Protein AF-A0A4Y2VU12-F1 (afdb_monomer)

Foldseek 3Di:
DPPPADDDDDLDDDDQDDDDDPVSVVVRVVVSCVVVVHDPVPDPDDDDDDDPVVVVPQQFDPLLVVLLVVLLVLLCVQVVDPVSQVVLLVLCVVVVAPDSGADDDDPDDVLVSLVNLVSCLSCVVSSVVSCVVVVNDDVLSVDPVSQLSSLLSSLVSVLVSVLVVLLPDPRQPPVNNVVSLVVVLVVLVVVLVCLVVVHCPSRVSNVVVCVVPVDDHPSVVSSVSSVSNSVSSVVVVVVVVVVVVVVVVVVVVVVPD

InterPro domains:
  IPR012337 Ribonuclease H-like superfamily [SSF53098] (10-214)

Organism: Araneus ventricosus (NCBI:txid182803)

Structure (mmCIF, N/CA/C/O backbone):
data_AF-A0A4Y2VU12-F1
#
_entry.id   AF-A0A4Y2VU12-F1
#
loop_
_atom_site.group_PDB
_atom_site.id
_atom_site.type_symbol
_atom_site.label_atom_id
_atom_site.label_alt_id
_atom_site.label_comp_id
_atom_site.label_asym_id
_atom_site.label_entity_id
_atom_site.label_seq_id
_atom_site.pdbx_PDB_ins_code
_atom_site.Cartn_x
_atom_site.Cartn_y
_atom_site.Cartn_z
_atom_site.occupancy
_atom_site.B_iso_or_equiv
_atom_site.auth_seq_id
_atom_site.auth_comp_id
_atom_site.auth_asym_id
_atom_site.auth_atom_id
_atom_site.pdbx_PDB_model_num
ATOM 1 N N . MET A 1 1 ? 4.843 -8.967 -42.845 1.00 37.88 1 MET A N 1
ATOM 2 C CA . MET A 1 1 ? 6.025 -9.261 -42.004 1.00 37.88 1 MET A CA 1
ATOM 3 C C . MET A 1 1 ? 5.539 -9.366 -40.569 1.00 37.88 1 MET A C 1
ATOM 5 O O . MET A 1 1 ? 5.022 -8.379 -40.064 1.00 37.88 1 MET A O 1
ATOM 9 N N . SER A 1 2 ? 5.584 -10.545 -39.940 1.00 45.78 2 SER A N 1
ATOM 10 C CA . SER A 1 2 ? 5.211 -10.652 -38.524 1.00 45.78 2 SER A CA 1
ATOM 11 C C . SER A 1 2 ? 6.261 -9.906 -37.706 1.00 45.78 2 SER A C 1
ATOM 13 O O . SER A 1 2 ? 7.408 -10.352 -37.654 1.00 45.78 2 SER A O 1
ATOM 15 N N . SER A 1 3 ? 5.917 -8.772 -37.093 1.00 50.88 3 SER A N 1
ATOM 16 C CA . SER A 1 3 ? 6.797 -8.175 -36.092 1.00 50.88 3 SER A CA 1
ATOM 17 C C . SER A 1 3 ? 6.798 -9.112 -34.886 1.00 50.88 3 SER A C 1
ATOM 19 O O . SER A 1 3 ? 5.909 -9.045 -34.035 1.00 50.88 3 SER A O 1
ATOM 21 N N . GLN A 1 4 ? 7.740 -10.055 -34.842 1.00 65.88 4 GLN A N 1
ATOM 22 C CA . GLN A 1 4 ? 7.998 -10.787 -33.610 1.00 65.88 4 GLN A CA 1
ATOM 23 C C . GLN A 1 4 ? 8.473 -9.745 -32.602 1.00 65.88 4 GLN A C 1
ATOM 25 O O . GLN A 1 4 ? 9.548 -9.168 -32.750 1.00 65.88 4 GLN A O 1
ATOM 30 N N . GLY A 1 5 ? 7.601 -9.433 -31.644 1.00 68.56 5 GLY A N 1
ATOM 31 C CA . GLY A 1 5 ? 7.925 -8.562 -30.528 1.00 68.56 5 GLY A CA 1
ATOM 32 C C . GLY A 1 5 ? 9.055 -9.145 -29.670 1.00 68.56 5 GLY A C 1
ATOM 33 O O . GLY A 1 5 ? 9.594 -10.213 -29.975 1.00 68.56 5 GLY A O 1
ATOM 34 N N . PRO A 1 6 ? 9.426 -8.457 -28.582 1.00 73.31 6 PRO A N 1
ATOM 35 C CA . PRO A 1 6 ? 10.455 -8.947 -27.670 1.00 73.31 6 PRO A CA 1
ATOM 36 C C . PRO A 1 6 ? 10.139 -10.369 -27.180 1.00 73.31 6 PRO A C 1
ATOM 38 O O . PRO A 1 6 ? 9.021 -10.649 -26.743 1.00 73.31 6 PRO A O 1
ATOM 41 N N . LYS A 1 7 ? 11.136 -11.258 -27.243 1.00 78.56 7 LYS A N 1
ATOM 42 C CA . LYS A 1 7 ? 11.089 -12.611 -26.674 1.00 78.56 7 LYS A CA 1
ATOM 43 C C . LYS A 1 7 ? 11.761 -12.613 -25.307 1.00 78.56 7 LYS A C 1
ATOM 45 O O . LYS A 1 7 ? 12.774 -11.947 -25.111 1.00 78.56 7 LYS A O 1
ATOM 50 N N . GLU A 1 8 ? 11.178 -13.353 -24.376 1.00 80.62 8 GLU A N 1
ATOM 51 C CA . GLU A 1 8 ? 11.719 -13.558 -23.037 1.00 80.62 8 GLU A CA 1
ATOM 52 C C . GLU A 1 8 ? 12.007 -15.047 -22.858 1.00 80.62 8 GLU A C 1
ATOM 54 O O . GLU A 1 8 ? 11.101 -15.872 -22.983 1.00 80.62 8 GLU A O 1
ATOM 59 N N . GLU A 1 9 ? 13.268 -15.382 -22.589 1.00 83.38 9 GLU A N 1
ATOM 60 C CA . GLU A 1 9 ? 13.754 -16.757 -22.486 1.00 83.38 9 GLU A CA 1
ATOM 61 C C . GLU A 1 9 ? 14.554 -16.921 -21.190 1.00 83.38 9 GLU A C 1
ATOM 63 O O . GLU A 1 9 ? 15.341 -16.052 -20.803 1.00 83.38 9 GLU A O 1
ATOM 68 N N . LEU A 1 10 ? 14.321 -18.029 -20.485 1.00 87.75 10 LEU A N 1
ATOM 69 C CA . LEU A 1 10 ? 15.083 -18.371 -19.291 1.00 87.75 10 LEU A CA 1
ATOM 70 C C . LEU A 1 10 ? 16.412 -18.992 -19.719 1.00 87.75 10 LEU A C 1
ATOM 72 O O . LEU A 1 10 ? 16.424 -20.101 -20.242 1.00 87.75 10 LEU A O 1
ATOM 76 N N . LEU A 1 11 ? 17.513 -18.294 -19.448 1.00 88.06 11 LEU A N 1
ATOM 77 C CA . LEU A 1 11 ? 18.852 -18.765 -19.805 1.00 88.06 11 LEU A CA 1
ATOM 78 C C . LEU A 1 11 ? 19.376 -19.871 -18.872 1.00 88.06 11 LEU A C 1
ATOM 80 O O . LEU A 1 11 ? 20.097 -20.765 -19.298 1.00 88.06 11 LEU A O 1
ATOM 84 N N . GLY A 1 12 ? 19.021 -19.819 -17.586 1.00 86.00 12 GLY A N 1
ATOM 85 C CA . GLY A 1 12 ? 19.461 -20.814 -16.614 1.00 86.00 12 GLY A CA 1
ATOM 86 C C . GLY A 1 12 ? 19.013 -20.516 -15.186 1.00 86.00 12 GLY A C 1
ATOM 87 O O . GLY A 1 12 ? 18.695 -19.380 -14.832 1.00 86.00 12 GLY A O 1
ATOM 88 N N . LEU A 1 13 ? 19.004 -21.561 -14.357 1.00 89.12 13 LEU A N 1
ATOM 89 C CA . LEU A 1 13 ? 18.824 -21.482 -12.908 1.00 89.12 13 LEU A CA 1
ATOM 90 C C . LEU A 1 13 ? 20.097 -22.003 -12.249 1.00 89.12 13 LEU A C 1
ATOM 92 O O . LEU A 1 13 ? 20.349 -23.205 -12.227 1.00 89.12 13 LEU A O 1
ATOM 96 N N . LEU A 1 14 ? 20.916 -21.080 -11.750 1.00 85.12 14 LEU A N 1
ATOM 97 C CA . LEU A 1 14 ? 22.245 -21.394 -11.239 1.00 85.12 14 LEU A CA 1
ATOM 98 C C . LEU A 1 14 ? 22.211 -21.479 -9.710 1.00 85.12 14 LEU A C 1
ATOM 100 O O . LEU A 1 14 ? 21.904 -20.474 -9.059 1.00 85.12 14 LEU A O 1
ATOM 104 N N . PRO A 1 15 ? 22.536 -22.634 -9.108 1.00 83.25 15 PRO A N 1
ATOM 105 C CA . PRO A 1 15 ? 22.788 -22.687 -7.679 1.00 83.25 15 PRO A CA 1
ATOM 106 C C . PRO A 1 15 ? 24.091 -21.937 -7.375 1.00 83.25 15 PRO A C 1
ATOM 108 O O . PRO A 1 15 ? 25.136 -22.223 -7.953 1.00 83.25 15 PRO A O 1
ATOM 111 N N . LEU A 1 16 ? 24.038 -20.982 -6.448 1.00 85.06 16 LEU A N 1
ATOM 112 C CA . LEU A 1 16 ? 25.235 -20.334 -5.917 1.00 85.06 16 LEU A CA 1
ATOM 113 C C . LEU A 1 16 ? 25.673 -21.093 -4.662 1.00 85.06 16 LEU A C 1
ATOM 115 O O . LEU A 1 16 ? 25.040 -20.989 -3.613 1.00 85.06 16 LEU A O 1
ATOM 119 N N . SER A 1 17 ? 26.734 -21.889 -4.773 1.00 68.31 17 SER A N 1
ATOM 120 C CA . SER A 1 17 ? 27.346 -22.583 -3.638 1.00 68.31 17 SER A CA 1
ATOM 121 C C . SER A 1 17 ? 28.432 -21.700 -3.016 1.00 68.31 17 SER A C 1
ATOM 123 O O . SER A 1 17 ? 29.480 -21.508 -3.628 1.00 68.31 17 SER A O 1
ATOM 125 N N . GLY A 1 18 ? 28.199 -21.155 -1.816 1.00 69.69 18 GLY A N 1
ATOM 126 C CA . GLY A 1 18 ? 29.183 -20.335 -1.093 1.00 69.69 18 GLY A CA 1
ATOM 127 C C . GLY A 1 18 ? 28.630 -19.003 -0.572 1.00 69.69 18 GLY A C 1
ATOM 128 O O . GLY A 1 18 ? 27.492 -18.934 -0.111 1.00 69.69 18 GLY A O 1
ATOM 129 N N . GLN A 1 19 ? 29.455 -17.948 -0.601 1.00 68.56 19 GLN A N 1
ATOM 130 C CA . GLN A 1 19 ? 29.040 -16.579 -0.261 1.00 68.56 19 GLN A CA 1
ATOM 131 C C . GLN A 1 19 ? 28.275 -15.936 -1.438 1.00 68.56 19 GLN A C 1
ATOM 133 O O . GLN A 1 19 ? 28.382 -16.374 -2.577 1.00 68.56 19 GLN A O 1
ATOM 138 N N . THR A 1 20 ? 27.468 -14.905 -1.165 1.00 77.62 20 THR A N 1
ATOM 139 C CA . THR A 1 20 ? 26.685 -14.175 -2.183 1.00 77.62 20 THR A CA 1
ATOM 140 C C . THR A 1 20 ? 27.241 -12.766 -2.396 1.00 77.62 20 THR A C 1
ATOM 142 O O . THR A 1 20 ? 26.514 -11.773 -2.262 1.00 77.62 20 THR A O 1
ATOM 145 N N . ARG A 1 21 ? 28.554 -12.641 -2.633 1.00 78.19 21 ARG A N 1
ATOM 146 C CA . ARG A 1 21 ? 29.167 -11.343 -2.948 1.00 78.19 21 ARG A CA 1
ATOM 147 C C . ARG A 1 21 ? 28.888 -10.977 -4.405 1.00 78.19 21 ARG A C 1
ATOM 149 O O . ARG A 1 21 ? 28.494 -11.807 -5.218 1.00 78.19 21 ARG A O 1
ATOM 156 N N . GLY A 1 22 ? 29.093 -9.702 -4.743 1.00 76.62 22 GLY A N 1
ATOM 157 C CA . GLY A 1 22 ? 28.874 -9.217 -6.111 1.00 76.62 22 GLY A CA 1
ATOM 158 C C . GLY A 1 22 ? 29.739 -9.932 -7.155 1.00 76.62 22 GLY A C 1
ATOM 159 O O . GLY A 1 22 ? 29.277 -10.142 -8.270 1.00 76.62 22 GLY A O 1
ATOM 160 N N . GLU A 1 23 ? 30.953 -10.333 -6.778 1.00 79.94 23 GLU A N 1
ATOM 161 C CA . GLU A 1 23 ? 31.877 -11.092 -7.628 1.00 79.94 23 GLU A CA 1
ATOM 162 C C . GLU A 1 23 ? 31.388 -12.524 -7.887 1.00 79.94 23 GLU A C 1
ATOM 164 O O . GLU A 1 23 ? 31.343 -12.944 -9.039 1.00 79.94 23 GLU A O 1
ATOM 169 N N . ASP A 1 24 ? 30.919 -13.228 -6.849 1.00 80.75 24 ASP A N 1
ATOM 170 C CA . ASP A 1 24 ? 30.368 -14.587 -6.973 1.00 80.75 24 ASP A CA 1
ATOM 171 C C . ASP A 1 24 ? 29.189 -14.617 -7.963 1.00 80.75 24 ASP A C 1
ATOM 173 O O . ASP A 1 24 ? 29.096 -15.490 -8.828 1.00 80.75 24 ASP A O 1
ATOM 177 N N . ILE A 1 25 ? 28.310 -13.611 -7.877 1.00 86.06 25 ILE A N 1
ATOM 178 C CA . ILE A 1 25 ? 27.163 -13.452 -8.781 1.00 86.06 25 ILE A CA 1
ATOM 179 C C . ILE A 1 25 ? 27.630 -13.124 -10.205 1.00 86.06 25 ILE A C 1
ATOM 181 O O . ILE A 1 25 ? 27.110 -13.698 -11.160 1.00 86.06 25 ILE A O 1
ATOM 185 N N . ALA A 1 26 ? 28.597 -12.214 -10.365 1.00 84.62 26 ALA A N 1
ATOM 186 C CA . ALA A 1 26 ? 29.105 -11.826 -11.680 1.00 84.62 26 ALA A CA 1
ATOM 187 C C . ALA A 1 26 ? 29.753 -13.010 -12.412 1.00 84.62 26 ALA A C 1
ATOM 189 O O . ALA A 1 26 ? 29.437 -13.242 -13.577 1.00 84.62 26 ALA A O 1
ATOM 190 N N . ASN A 1 27 ? 30.575 -13.795 -11.710 1.00 85.81 27 ASN A N 1
ATOM 191 C CA . ASN A 1 27 ? 31.233 -14.977 -12.265 1.00 85.81 27 ASN A CA 1
ATOM 192 C C . ASN A 1 27 ? 30.215 -16.044 -12.688 1.00 85.81 27 ASN A C 1
ATOM 194 O O . ASN A 1 27 ? 30.328 -16.608 -13.775 1.00 85.81 27 ASN A O 1
ATOM 198 N N . ALA A 1 28 ? 29.184 -16.290 -11.872 1.00 88.06 28 ALA A N 1
ATOM 199 C CA . ALA A 1 28 ? 28.119 -17.227 -12.222 1.00 88.06 28 ALA A CA 1
ATOM 200 C C . ALA A 1 28 ? 27.335 -16.781 -13.469 1.00 88.06 28 ALA A C 1
ATOM 202 O O . ALA A 1 28 ? 27.067 -17.594 -14.353 1.00 88.06 28 ALA A O 1
ATOM 203 N N . VAL A 1 29 ? 26.999 -15.488 -13.567 1.00 88.88 29 VAL A N 1
ATOM 204 C CA . VAL A 1 29 ? 26.308 -14.929 -14.741 1.00 88.88 29 VAL A CA 1
ATOM 205 C C . VAL A 1 29 ? 27.184 -15.020 -15.988 1.00 88.88 29 VAL A C 1
ATOM 207 O O . VAL A 1 29 ? 26.697 -15.462 -17.024 1.00 88.88 29 VAL A O 1
ATOM 210 N N . GLN A 1 30 ? 28.464 -14.647 -15.896 1.00 88.69 30 GLN A N 1
ATOM 211 C CA . GLN A 1 30 ? 29.390 -14.716 -17.025 1.00 88.69 30 GLN A CA 1
ATOM 212 C C . GLN A 1 30 ? 29.534 -16.150 -17.540 1.00 88.69 30 GLN A C 1
ATOM 214 O O . GLN A 1 30 ? 29.347 -16.385 -18.731 1.00 88.69 30 GLN A O 1
ATOM 219 N N . LYS A 1 31 ? 29.764 -17.113 -16.641 1.00 88.94 31 LYS A N 1
ATOM 220 C CA . LYS A 1 31 ? 29.851 -18.528 -17.005 1.00 88.94 31 LYS A CA 1
ATOM 221 C C . LYS A 1 31 ? 28.577 -19.021 -17.698 1.00 88.94 31 LYS A C 1
ATOM 223 O O . LYS A 1 31 ? 28.651 -19.689 -18.716 1.00 88.94 31 LYS A O 1
ATOM 228 N N . CYS A 1 32 ? 27.401 -18.650 -17.192 1.00 91.19 32 CYS A N 1
ATOM 229 C CA . CYS A 1 32 ? 26.131 -19.044 -17.805 1.00 91.19 32 CYS A CA 1
ATOM 230 C C . CYS A 1 32 ? 25.923 -18.444 -19.202 1.00 91.19 32 CYS A C 1
ATOM 232 O O . CYS A 1 32 ? 25.343 -19.103 -20.063 1.00 91.19 32 CYS A O 1
ATOM 234 N N . LEU A 1 33 ? 26.401 -17.223 -19.451 1.00 91.62 33 LEU A N 1
ATOM 235 C CA . LEU A 1 33 ? 26.385 -16.630 -20.789 1.00 91.62 33 LEU A CA 1
ATOM 236 C C . LEU A 1 33 ? 27.320 -17.387 -21.739 1.00 91.62 33 LEU A C 1
ATOM 238 O O . LEU A 1 33 ? 26.901 -17.732 -22.841 1.00 91.62 33 LEU A O 1
ATOM 242 N N . GLU A 1 34 ? 28.539 -17.692 -21.291 1.00 90.06 34 GLU A N 1
ATOM 243 C CA . GLU A 1 34 ? 29.527 -18.469 -22.050 1.00 90.06 34 GLU A CA 1
ATOM 244 C C . GLU A 1 34 ? 29.007 -19.879 -22.382 1.00 90.06 34 GLU A C 1
ATOM 246 O O . GLU A 1 34 ? 29.020 -20.267 -23.550 1.00 90.06 34 GLU A O 1
ATOM 251 N N . ASP A 1 35 ? 28.454 -20.596 -21.396 1.00 92.12 35 ASP A N 1
ATOM 252 C CA . ASP A 1 35 ? 27.879 -21.943 -21.547 1.00 92.12 35 ASP A CA 1
ATOM 253 C C . ASP A 1 35 ? 26.718 -21.978 -22.565 1.00 92.12 35 ASP A C 1
ATOM 255 O O . ASP A 1 35 ? 26.472 -23.001 -23.202 1.00 92.12 35 ASP A O 1
ATOM 259 N N . ASN A 1 36 ? 26.015 -20.855 -22.752 1.00 90.94 36 ASN A N 1
ATOM 260 C CA . ASN A 1 36 ? 24.933 -20.706 -23.731 1.00 90.94 36 ASN A CA 1
ATOM 261 C C . ASN A 1 36 ? 25.377 -20.014 -25.037 1.00 90.94 36 ASN A C 1
ATOM 263 O O . ASN A 1 36 ? 24.537 -19.677 -25.874 1.00 90.94 36 ASN A O 1
ATOM 267 N N . GLY A 1 37 ? 26.678 -19.772 -25.228 1.00 91.31 37 GLY A N 1
ATOM 268 C CA . GLY A 1 37 ? 27.219 -19.141 -26.436 1.00 91.31 37 GLY A CA 1
ATOM 269 C C . GLY A 1 37 ? 26.819 -17.671 -26.622 1.00 91.31 37 GLY A C 1
ATOM 270 O O . GLY A 1 37 ? 26.817 -17.165 -27.748 1.00 91.31 37 GLY A O 1
ATOM 271 N N . ILE A 1 38 ? 26.461 -16.971 -25.542 1.00 89.62 38 ILE A N 1
ATOM 272 C CA . ILE A 1 38 ? 26.088 -15.554 -25.565 1.00 89.62 38 ILE A CA 1
ATOM 273 C C . ILE A 1 38 ? 27.327 -14.696 -25.311 1.00 89.62 38 ILE A C 1
ATOM 275 O O . ILE A 1 38 ? 27.864 -14.645 -24.208 1.00 89.62 38 ILE A O 1
ATOM 279 N N . ASP A 1 39 ? 27.746 -13.957 -26.336 1.00 88.12 39 ASP A N 1
ATOM 280 C CA . ASP A 1 39 ? 28.814 -12.963 -26.218 1.00 88.12 39 ASP A CA 1
ATOM 281 C C . ASP A 1 39 ? 28.372 -11.798 -25.318 1.00 88.12 39 ASP A C 1
ATOM 283 O O . ASP A 1 39 ? 27.411 -11.083 -25.622 1.00 88.12 39 ASP A O 1
ATOM 287 N N . ILE A 1 40 ? 29.109 -11.579 -24.227 1.00 84.56 40 ILE A N 1
ATOM 288 C CA . ILE A 1 40 ? 28.851 -10.515 -23.252 1.00 84.56 40 ILE A CA 1
ATOM 289 C C . ILE A 1 40 ? 28.830 -9.120 -23.894 1.00 84.56 40 ILE A C 1
ATOM 291 O O . ILE A 1 40 ? 28.091 -8.247 -23.441 1.00 84.56 40 ILE A O 1
ATOM 295 N N . ASN A 1 41 ? 29.570 -8.912 -24.989 1.00 85.12 41 ASN A N 1
ATOM 296 C CA . ASN A 1 41 ? 29.606 -7.634 -25.705 1.00 85.12 41 ASN A CA 1
ATOM 297 C C . ASN A 1 41 ? 28.295 -7.329 -26.445 1.00 85.12 41 ASN A C 1
ATOM 299 O O . ASN A 1 41 ? 28.043 -6.181 -26.807 1.00 85.12 41 ASN A O 1
ATOM 303 N N . LYS A 1 42 ? 27.441 -8.339 -26.657 1.00 85.44 42 LYS A N 1
ATOM 304 C CA . LYS A 1 42 ? 26.106 -8.176 -27.251 1.00 85.44 42 LYS A CA 1
ATOM 305 C C . LYS A 1 42 ? 25.037 -7.821 -26.215 1.00 85.44 42 LYS A C 1
ATOM 307 O O . LYS A 1 42 ? 23.899 -7.532 -26.588 1.00 85.44 42 LYS A O 1
ATOM 312 N N . ILE A 1 43 ? 25.369 -7.824 -24.922 1.00 82.31 43 ILE A N 1
ATOM 313 C CA . ILE A 1 43 ? 24.430 -7.475 -23.854 1.00 82.31 43 ILE A CA 1
ATOM 314 C C . ILE A 1 43 ? 24.271 -5.959 -23.788 1.00 82.31 43 ILE A C 1
ATOM 316 O O . ILE A 1 43 ? 25.180 -5.226 -23.413 1.00 82.31 43 ILE A O 1
ATOM 320 N N . VAL A 1 44 ? 23.065 -5.487 -24.103 1.00 80.81 44 VAL A N 1
ATOM 321 C CA . VAL A 1 44 ? 22.737 -4.053 -24.095 1.00 80.81 44 VAL A CA 1
ATOM 322 C C . VAL A 1 44 ? 22.517 -3.523 -22.676 1.00 80.81 44 VAL A C 1
ATOM 324 O O . VAL A 1 44 ? 22.826 -2.370 -22.380 1.00 80.81 44 VAL A O 1
ATOM 327 N N . SER A 1 45 ? 21.950 -4.337 -21.782 1.00 78.12 45 SER A N 1
ATOM 328 C CA . SER A 1 45 ? 21.668 -3.920 -20.406 1.00 78.12 45 SER A CA 1
ATOM 329 C C . SER A 1 45 ? 21.483 -5.110 -19.469 1.00 78.12 45 SER A C 1
ATOM 331 O O . SER A 1 45 ? 21.060 -6.181 -19.898 1.00 78.12 45 SER A O 1
ATOM 333 N N . VAL A 1 46 ? 21.750 -4.896 -18.180 1.00 77.38 46 VAL A N 1
ATOM 334 C CA . VAL A 1 46 ? 21.478 -5.858 -17.104 1.00 77.38 46 VAL A CA 1
ATOM 335 C C . VAL A 1 46 ? 20.563 -5.194 -16.082 1.00 77.38 46 VAL A C 1
ATOM 337 O O . VAL A 1 46 ? 20.829 -4.077 -15.631 1.00 77.38 46 VAL A O 1
ATOM 340 N N . ALA A 1 47 ? 19.495 -5.888 -15.694 1.00 72.94 47 ALA A N 1
ATOM 341 C CA . ALA A 1 47 ? 18.593 -5.462 -14.634 1.00 72.94 47 ALA A CA 1
ATOM 342 C C . ALA A 1 47 ? 18.662 -6.450 -13.464 1.00 72.94 47 ALA A C 1
ATOM 344 O O . ALA A 1 47 ? 18.508 -7.652 -13.649 1.00 72.94 47 ALA A O 1
ATOM 345 N N . THR A 1 48 ? 18.875 -5.935 -12.254 1.00 71.88 48 THR A N 1
ATOM 346 C CA . THR A 1 48 ? 18.851 -6.709 -11.005 1.00 71.88 48 THR A CA 1
ATOM 347 C C . THR A 1 48 ? 17.803 -6.134 -10.057 1.00 71.88 48 THR A C 1
ATOM 349 O O . THR A 1 48 ? 17.475 -4.938 -10.121 1.00 71.88 48 THR A O 1
ATOM 352 N N . ASP A 1 49 ? 17.262 -6.957 -9.157 1.00 60.75 49 ASP A N 1
ATOM 353 C CA . ASP A 1 49 ? 16.418 -6.466 -8.074 1.00 60.75 49 ASP A CA 1
ATOM 354 C C . ASP A 1 49 ? 17.307 -5.744 -7.050 1.00 60.75 49 ASP A C 1
ATOM 356 O O . ASP A 1 49 ? 17.868 -6.328 -6.130 1.00 60.75 49 ASP A O 1
ATOM 360 N N . ALA A 1 50 ? 17.494 -4.433 -7.223 1.00 55.47 50 ALA A N 1
ATOM 361 C CA . ALA A 1 50 ? 18.216 -3.624 -6.242 1.00 55.47 50 ALA A CA 1
ATOM 362 C C . ALA A 1 50 ? 17.690 -3.921 -4.820 1.00 55.47 50 ALA A C 1
ATOM 364 O O . ALA A 1 50 ? 16.475 -3.980 -4.610 1.00 55.47 50 ALA A O 1
ATOM 365 N N . ALA A 1 51 ? 18.600 -4.130 -3.858 1.00 46.97 51 ALA A N 1
ATOM 366 C CA . ALA A 1 51 ? 18.288 -4.614 -2.512 1.00 46.97 51 ALA A CA 1
ATOM 367 C C . ALA A 1 51 ? 17.059 -3.909 -1.897 1.00 46.97 51 ALA A C 1
ATOM 369 O O . ALA A 1 51 ? 17.096 -2.729 -1.543 1.00 46.97 51 ALA A O 1
ATOM 370 N N . ARG A 1 52 ? 15.967 -4.674 -1.748 1.00 46.09 52 ARG A N 1
ATOM 371 C CA . ARG A 1 52 ? 14.611 -4.232 -1.355 1.00 46.09 52 ARG A CA 1
ATOM 372 C C . ARG A 1 52 ? 14.542 -3.329 -0.115 1.00 46.09 52 ARG A C 1
ATOM 374 O O . ARG A 1 52 ? 13.642 -2.497 -0.032 1.00 46.09 52 ARG A O 1
ATOM 381 N N . LYS A 1 53 ? 15.480 -3.464 0.834 1.00 42.94 53 LYS A N 1
ATOM 382 C CA . LYS A 1 53 ? 15.525 -2.653 2.068 1.00 42.94 53 LYS A CA 1
ATOM 383 C C . LYS A 1 53 ? 15.787 -1.166 1.800 1.00 42.94 53 LYS A C 1
ATOM 385 O O . LYS A 1 53 ? 15.172 -0.332 2.454 1.00 42.94 53 LYS A O 1
ATOM 390 N N . ALA A 1 54 ? 16.625 -0.833 0.815 1.00 45.84 54 ALA A N 1
ATOM 391 C CA . ALA A 1 54 ? 16.924 0.560 0.471 1.00 45.84 54 ALA A CA 1
ATOM 392 C C . ALA A 1 54 ? 15.724 1.271 -0.179 1.00 45.84 54 ALA A C 1
ATOM 394 O O . ALA A 1 54 ? 15.553 2.472 -0.012 1.00 45.84 54 ALA A O 1
ATOM 395 N N . LEU A 1 55 ? 14.861 0.517 -0.874 1.00 48.88 55 LEU A N 1
ATOM 396 C CA . LEU A 1 55 ? 13.665 1.061 -1.517 1.00 48.88 55 LEU A CA 1
ATOM 397 C C . LEU A 1 55 ? 12.622 1.527 -0.487 1.00 48.88 55 LEU A C 1
ATOM 399 O O . LEU A 1 55 ? 11.957 2.529 -0.704 1.00 48.88 55 LEU A O 1
ATOM 403 N N . CYS A 1 56 ? 12.482 0.802 0.627 1.00 51.50 56 CYS A N 1
ATOM 404 C CA . CYS A 1 56 ? 11.421 1.027 1.613 1.00 51.50 56 CYS A CA 1
ATOM 405 C C . CYS A 1 56 ? 11.699 2.236 2.516 1.00 51.50 56 CYS A C 1
ATOM 407 O O . CYS A 1 56 ? 10.797 3.028 2.763 1.00 51.50 56 CYS A O 1
ATOM 409 N N . ALA A 1 57 ? 12.944 2.395 2.973 1.00 49.47 57 ALA A N 1
ATOM 410 C CA . ALA A 1 57 ? 13.331 3.476 3.883 1.00 49.47 57 ALA A CA 1
ATOM 411 C C . ALA A 1 57 ? 13.280 4.875 3.237 1.00 49.47 57 ALA A C 1
ATOM 413 O O . ALA A 1 57 ? 13.308 5.869 3.948 1.00 49.47 57 ALA A O 1
ATOM 414 N N . GLN A 1 58 ? 13.221 4.950 1.902 1.00 59.59 58 GLN A N 1
ATOM 415 C CA . GLN A 1 58 ? 13.238 6.207 1.145 1.00 59.59 58 GLN A CA 1
ATOM 416 C C . GLN A 1 58 ? 11.872 6.597 0.553 1.00 59.59 58 GLN A C 1
ATOM 418 O O . GLN A 1 58 ? 11.768 7.652 -0.059 1.00 59.59 58 GLN A O 1
ATOM 423 N N . ILE A 1 59 ? 10.848 5.737 0.636 1.00 70.56 59 ILE A N 1
ATOM 424 C CA . ILE A 1 59 ? 9.539 5.983 -0.006 1.00 70.56 59 ILE A CA 1
ATOM 425 C C . ILE A 1 59 ? 8.512 6.542 0.981 1.00 70.56 59 ILE A C 1
ATOM 427 O O . ILE A 1 59 ? 7.693 7.363 0.583 1.00 70.56 59 ILE A O 1
ATOM 431 N N . PHE A 1 60 ? 8.544 6.105 2.240 1.00 77.69 60 PHE A N 1
ATOM 432 C CA . PHE A 1 60 ? 7.600 6.539 3.266 1.00 77.69 60 PHE A CA 1
ATOM 433 C C . PHE A 1 60 ? 8.321 7.240 4.424 1.00 77.69 60 PHE A C 1
ATOM 435 O O . PHE A 1 60 ? 9.424 6.820 4.783 1.00 77.69 60 PHE A O 1
ATOM 442 N N . PRO A 1 61 ? 7.686 8.245 5.054 1.00 84.75 61 PRO A N 1
ATOM 443 C CA . PRO A 1 61 ? 8.106 8.775 6.348 1.00 84.75 61 PRO A CA 1
ATOM 444 C C . PRO A 1 61 ? 8.281 7.668 7.398 1.00 84.75 61 PRO A C 1
ATOM 446 O O . PRO A 1 61 ? 7.534 6.685 7.403 1.00 84.75 61 PRO A O 1
ATOM 449 N N . ALA A 1 62 ? 9.231 7.847 8.322 1.00 85.25 62 ALA A N 1
ATOM 450 C CA . ALA A 1 62 ? 9.535 6.869 9.374 1.00 85.25 62 ALA A CA 1
ATOM 451 C C . ALA A 1 62 ? 8.294 6.484 10.202 1.00 85.25 62 ALA A C 1
ATOM 453 O O . ALA A 1 62 ? 8.044 5.307 10.437 1.00 85.25 62 ALA A O 1
ATOM 454 N N . GLU A 1 63 ? 7.456 7.464 10.530 1.00 86.94 63 GLU A N 1
ATOM 455 C CA . GLU A 1 63 ? 6.213 7.274 11.287 1.00 86.94 63 GLU A CA 1
ATOM 456 C C . GLU A 1 63 ? 5.214 6.351 10.568 1.00 86.94 63 GLU A C 1
ATOM 458 O O . GLU A 1 63 ? 4.509 5.564 11.194 1.00 86.94 63 GLU A O 1
ATOM 463 N N . ILE A 1 64 ? 5.157 6.413 9.234 1.00 87.31 64 ILE A N 1
ATOM 464 C CA . ILE A 1 64 ? 4.333 5.501 8.434 1.00 87.31 64 ILE A CA 1
ATOM 465 C C . ILE A 1 64 ? 4.964 4.099 8.460 1.00 87.31 64 ILE A C 1
ATOM 467 O O . ILE A 1 64 ? 4.273 3.098 8.616 1.00 87.31 64 ILE A O 1
ATOM 471 N N . ILE A 1 65 ? 6.289 3.980 8.393 1.00 85.19 65 ILE A N 1
ATOM 472 C CA . ILE A 1 65 ? 6.960 2.672 8.498 1.00 85.19 65 ILE A CA 1
ATOM 473 C C . ILE A 1 65 ? 6.690 2.001 9.861 1.00 85.19 65 ILE A C 1
ATOM 475 O O . ILE A 1 65 ? 6.522 0.776 9.923 1.00 85.19 65 ILE A O 1
ATOM 479 N N . GLU A 1 66 ? 6.598 2.777 10.940 1.00 87.75 66 GLU A N 1
ATOM 480 C CA . GLU A 1 66 ? 6.240 2.289 12.278 1.00 87.75 66 GLU A CA 1
ATOM 481 C C . GLU A 1 66 ? 4.821 1.714 12.323 1.00 87.75 66 GLU A C 1
ATOM 483 O O . GLU A 1 66 ? 4.640 0.585 12.786 1.00 87.75 66 GLU A O 1
ATOM 488 N N . VAL A 1 67 ? 3.839 2.420 11.747 1.00 89.06 67 VAL A N 1
ATOM 489 C CA . VAL A 1 67 ? 2.451 1.937 11.594 1.00 89.06 67 VAL A CA 1
ATOM 490 C C . VAL A 1 67 ? 2.430 0.559 10.917 1.00 89.06 67 VAL A C 1
ATOM 492 O O . VAL A 1 67 ? 1.794 -0.375 11.404 1.00 89.06 67 VAL A O 1
ATOM 495 N N . MET A 1 68 ? 3.196 0.383 9.833 1.00 86.38 68 MET A N 1
ATOM 496 C CA . MET A 1 68 ? 3.239 -0.878 9.081 1.00 86.38 68 MET A CA 1
ATOM 497 C C . MET A 1 68 ? 3.831 -1.996 9.938 1.00 86.38 68 MET A C 1
ATOM 499 O O . MET A 1 68 ? 3.373 -3.139 9.908 1.00 86.38 68 MET A O 1
ATOM 503 N N . THR A 1 69 ? 4.891 -1.673 10.674 1.00 85.44 69 THR A N 1
ATOM 504 C CA . THR A 1 69 ? 5.604 -2.627 11.521 1.00 85.44 69 THR A CA 1
ATOM 505 C C . THR A 1 69 ? 4.706 -3.120 12.651 1.00 85.44 69 THR A C 1
ATOM 507 O O . THR A 1 69 ? 4.691 -4.321 12.927 1.00 85.44 69 THR A O 1
ATOM 510 N N . LEU A 1 70 ? 3.908 -2.225 13.240 1.00 88.50 70 LEU A N 1
ATOM 511 C CA . LEU A 1 70 ? 2.931 -2.572 14.265 1.00 88.50 70 LEU A CA 1
ATOM 512 C C . LEU A 1 70 ? 1.823 -3.480 13.720 1.00 88.50 70 LEU A C 1
ATOM 514 O O . LEU A 1 70 ? 1.567 -4.528 14.306 1.00 88.50 70 LEU A O 1
ATOM 518 N N . ILE A 1 71 ? 1.233 -3.158 12.563 1.00 86.62 71 ILE A N 1
ATOM 519 C CA . ILE A 1 71 ? 0.213 -4.016 11.934 1.00 86.62 71 ILE A CA 1
ATOM 520 C C . ILE A 1 71 ? 0.749 -5.421 11.664 1.00 86.62 71 ILE A C 1
ATOM 522 O O . ILE A 1 71 ? 0.110 -6.416 12.000 1.00 86.62 71 ILE A O 1
ATOM 526 N N . ILE A 1 72 ? 1.953 -5.522 11.102 1.00 82.44 72 ILE A N 1
ATOM 527 C CA . ILE A 1 72 ? 2.578 -6.821 10.837 1.00 82.44 72 ILE A CA 1
ATOM 528 C C . ILE A 1 72 ? 2.814 -7.586 12.143 1.00 82.44 72 ILE A C 1
ATOM 530 O O . ILE A 1 72 ? 2.613 -8.798 12.184 1.00 82.44 72 ILE A O 1
ATOM 534 N N . LYS A 1 73 ? 3.231 -6.902 13.214 1.00 84.69 73 LYS A N 1
ATOM 535 C CA . LYS A 1 73 ? 3.398 -7.511 14.539 1.00 84.69 73 LYS A CA 1
ATOM 536 C C . LYS A 1 73 ? 2.067 -8.041 15.078 1.00 84.69 73 LYS A C 1
ATOM 538 O O . LYS A 1 73 ? 2.036 -9.176 15.545 1.00 84.69 73 LYS A O 1
ATOM 543 N N . ASN A 1 74 ? 0.993 -7.265 14.970 1.00 85.06 74 ASN A N 1
ATOM 544 C CA . ASN A 1 74 ? -0.352 -7.650 15.399 1.00 85.06 74 ASN A CA 1
ATOM 545 C C . ASN A 1 74 ? -0.841 -8.897 14.652 1.00 85.06 74 ASN A C 1
ATOM 547 O O . ASN A 1 74 ? -1.172 -9.899 15.282 1.00 85.06 74 ASN A O 1
ATOM 551 N N . ILE A 1 75 ? -0.762 -8.891 13.319 1.00 82.19 75 ILE A N 1
ATOM 552 C CA . ILE A 1 75 ? -1.136 -10.037 12.474 1.00 82.19 75 ILE A CA 1
ATOM 553 C C . ILE A 1 75 ? -0.309 -11.274 12.828 1.00 82.19 75 ILE A C 1
ATOM 555 O O . ILE A 1 75 ? -0.854 -12.351 13.056 1.00 82.19 75 ILE A O 1
ATOM 559 N N . ASN A 1 76 ? 1.014 -11.128 12.934 1.00 80.38 76 ASN A N 1
ATOM 560 C CA . ASN A 1 76 ? 1.880 -12.245 13.299 1.00 80.38 76 ASN A CA 1
ATOM 561 C C . ASN A 1 76 ? 1.584 -12.771 14.708 1.00 80.38 76 ASN A C 1
ATOM 563 O O . ASN A 1 76 ? 1.815 -13.945 14.959 1.00 80.38 76 ASN A O 1
ATOM 567 N N . SER A 1 77 ? 1.087 -11.940 15.625 1.00 82.12 77 SER A N 1
ATOM 568 C CA . SER A 1 77 ? 0.776 -12.364 16.996 1.00 82.12 77 SER A CA 1
ATOM 569 C C . SER A 1 77 ? -0.493 -13.218 17.059 1.00 82.12 77 SER A C 1
ATOM 571 O O . SER A 1 77 ? -0.553 -14.142 17.869 1.00 82.12 77 SER A O 1
ATOM 573 N N . ILE A 1 78 ? -1.464 -12.955 16.174 1.00 81.25 78 ILE A N 1
ATOM 574 C CA . ILE A 1 78 ? -2.633 -13.821 15.949 1.00 81.25 78 ILE A CA 1
ATOM 575 C C . ILE A 1 78 ? -2.175 -15.133 15.301 1.00 81.25 78 ILE A C 1
ATOM 577 O O . ILE A 1 78 ? -2.442 -16.214 15.816 1.00 81.25 78 ILE A O 1
ATOM 581 N N . LEU A 1 79 ? -1.425 -15.036 14.202 1.00 79.56 79 LEU A N 1
ATOM 582 C CA . LEU A 1 79 ? -1.102 -16.184 13.352 1.00 79.56 79 LEU A CA 1
ATOM 583 C C . LEU A 1 79 ? -0.003 -17.102 13.915 1.00 79.56 79 LEU A C 1
ATOM 585 O O . LEU A 1 79 ? 0.072 -18.268 13.542 1.00 79.56 79 LEU A O 1
ATOM 589 N N . ALA A 1 80 ? 0.863 -16.614 14.809 1.00 79.00 80 ALA A N 1
ATOM 590 C CA . ALA A 1 80 ? 1.933 -17.426 15.398 1.00 79.00 80 ALA A CA 1
ATOM 591 C C . ALA A 1 80 ? 1.426 -18.443 16.431 1.00 79.00 80 ALA A C 1
ATOM 593 O O . ALA A 1 80 ? 2.124 -19.411 16.731 1.00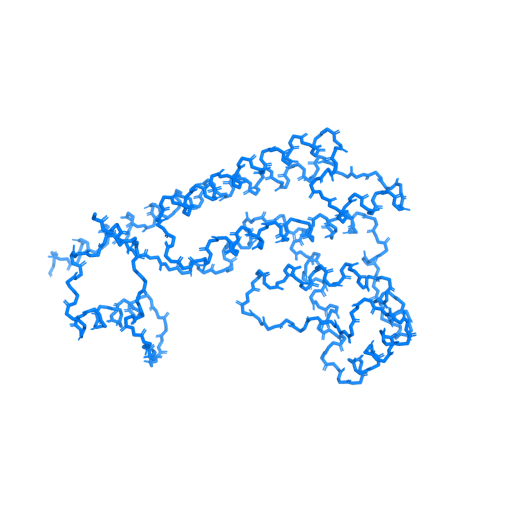 79.00 80 ALA A O 1
ATOM 594 N N . LYS A 1 81 ? 0.237 -18.227 17.001 1.00 82.25 81 LYS A N 1
ATOM 595 C CA . LYS A 1 81 ? -0.369 -19.135 17.976 1.00 82.25 81 LYS A CA 1
ATOM 596 C C . LYS A 1 81 ? -1.470 -19.922 17.280 1.00 82.25 81 LYS A C 1
ATOM 598 O O . LYS A 1 81 ? -2.510 -19.354 16.972 1.00 82.25 81 LYS A O 1
ATOM 603 N N . ALA A 1 82 ? -1.273 -21.229 17.101 1.00 81.88 82 ALA A N 1
ATOM 604 C CA . ALA A 1 82 ? -2.242 -22.101 16.426 1.00 81.88 82 ALA A CA 1
ATOM 605 C C . ALA A 1 82 ? -3.666 -21.962 16.996 1.00 81.88 82 ALA A C 1
ATOM 607 O O . ALA A 1 82 ? -4.626 -21.866 16.239 1.00 81.88 82 ALA A O 1
ATOM 608 N N . LEU A 1 83 ? -3.788 -21.857 18.325 1.00 84.88 83 LEU A N 1
ATOM 609 C CA . LEU A 1 83 ? -5.069 -21.624 18.991 1.00 84.88 83 LEU A CA 1
ATOM 610 C C . LEU A 1 83 ? -5.704 -20.280 18.603 1.00 84.88 83 LEU A C 1
ATOM 612 O O . LEU A 1 83 ? -6.900 -20.229 18.359 1.00 84.88 83 LEU A O 1
ATOM 616 N N . TYR A 1 84 ? -4.926 -19.194 18.544 1.00 83.06 84 TYR A N 1
ATOM 617 C CA . TYR A 1 84 ? -5.467 -17.871 18.210 1.00 83.06 84 TYR A CA 1
ATOM 618 C C . TYR A 1 84 ? -5.843 -17.789 16.738 1.00 83.06 84 TYR A C 1
ATOM 620 O O . TYR A 1 84 ? -6.855 -17.185 16.418 1.00 83.06 84 TYR A O 1
ATOM 628 N N . HIS A 1 85 ? -5.061 -18.414 15.857 1.00 83.94 85 HIS A N 1
ATOM 629 C CA . HIS A 1 85 ? -5.395 -18.497 14.441 1.00 83.94 85 HIS A CA 1
ATOM 630 C C . HIS A 1 85 ? -6.705 -19.257 14.224 1.00 83.94 85 HIS A C 1
ATOM 632 O O . HIS A 1 85 ? -7.591 -18.730 13.564 1.00 83.94 85 HIS A O 1
ATOM 638 N N . HIS A 1 86 ? -6.859 -20.433 14.841 1.00 86.25 86 HIS A N 1
ATOM 639 C CA . HIS A 1 86 ? -8.103 -21.204 14.777 1.00 86.25 86 HIS A CA 1
ATOM 640 C C . HIS A 1 86 ? -9.292 -20.407 15.323 1.00 86.25 86 HIS A C 1
ATOM 642 O O . HIS A 1 86 ? -10.288 -20.252 14.635 1.00 86.25 86 HIS A O 1
ATOM 648 N N . GLN A 1 87 ? -9.164 -19.829 16.521 1.00 84.69 87 GLN A N 1
ATOM 649 C CA . GLN A 1 87 ? -10.238 -19.043 17.138 1.00 84.69 87 GLN A CA 1
ATOM 650 C C . GLN A 1 87 ? -10.603 -17.798 16.327 1.00 84.69 87 GLN A C 1
ATOM 652 O O . GLN A 1 87 ? -11.771 -17.445 16.245 1.00 84.69 87 GLN A O 1
ATOM 657 N N . PHE A 1 88 ? -9.616 -17.127 15.730 1.00 84.06 88 PHE A N 1
ATOM 658 C CA . PHE A 1 88 ? -9.876 -15.991 14.853 1.00 84.06 88 PHE A CA 1
ATOM 659 C C . PHE A 1 88 ? -10.596 -16.434 13.578 1.00 84.06 88 PHE A C 1
ATOM 661 O O . PHE A 1 88 ? -11.485 -15.738 13.104 1.00 84.06 88 PHE A O 1
ATOM 668 N N . LYS A 1 89 ? -10.237 -17.601 13.038 1.00 84.62 89 LYS A N 1
ATOM 669 C CA . LYS A 1 89 ? -10.895 -18.176 11.870 1.00 84.62 89 LYS A CA 1
ATOM 670 C C . LYS A 1 89 ? -12.357 -18.528 12.154 1.00 84.62 89 LYS A C 1
ATOM 672 O O . LYS A 1 89 ? -13.220 -18.116 11.389 1.00 84.62 89 LYS A O 1
ATOM 677 N N . ASP A 1 90 ? -12.621 -19.214 13.265 1.00 84.06 90 ASP A N 1
ATOM 678 C CA . ASP A 1 90 ? -13.985 -19.546 13.697 1.00 84.06 90 ASP A CA 1
ATOM 679 C C . ASP A 1 90 ? -14.817 -18.273 13.898 1.00 84.06 90 ASP A C 1
ATOM 681 O O . ASP A 1 90 ? -15.950 -18.192 13.438 1.00 84.06 90 ASP A O 1
ATOM 685 N N . PHE A 1 91 ? -14.224 -17.247 14.519 1.00 83.50 91 PHE A N 1
ATOM 686 C CA . PHE A 1 91 ? -14.866 -15.948 14.715 1.00 83.50 91 PHE A CA 1
ATOM 687 C C . PHE A 1 91 ? -15.223 -15.265 13.386 1.00 83.50 91 PHE A C 1
ATOM 689 O O . PHE A 1 91 ? -16.326 -14.746 13.241 1.00 83.50 91 PHE A O 1
ATOM 696 N N . LEU A 1 92 ? -14.319 -15.287 12.399 1.00 83.12 92 LEU A N 1
ATOM 697 C CA . LEU A 1 92 ? -14.594 -14.747 11.063 1.00 83.12 92 LEU A CA 1
ATOM 698 C C . LEU A 1 92 ? -15.727 -15.498 10.348 1.00 83.12 92 LEU A C 1
ATOM 700 O O . LEU A 1 92 ? -16.499 -14.869 9.626 1.00 83.12 92 LEU A O 1
ATOM 704 N N . GLU A 1 93 ? -15.815 -16.818 10.531 1.00 83.44 93 GLU A N 1
ATOM 705 C CA . GLU A 1 93 ? -16.903 -17.639 9.987 1.00 83.44 93 GLU A CA 1
ATOM 706 C C . GLU A 1 93 ? -18.239 -17.350 10.696 1.00 83.44 93 GLU A C 1
ATOM 708 O O . GLU A 1 93 ? -19.271 -17.264 10.034 1.00 83.44 93 GLU A O 1
ATOM 713 N N . GLU A 1 94 ? -18.232 -17.131 12.014 1.00 83.50 94 GLU A N 1
ATOM 714 C CA . GLU A 1 94 ? -19.436 -16.841 12.808 1.00 83.50 94 GLU A CA 1
ATOM 715 C C . GLU A 1 94 ? -20.094 -15.505 12.432 1.00 83.50 94 GLU A C 1
ATOM 717 O O . GLU A 1 94 ? -21.320 -15.402 12.373 1.00 83.50 94 GLU A O 1
ATOM 722 N N . ILE A 1 95 ? -19.287 -14.486 12.142 1.00 79.00 95 ILE A N 1
ATOM 723 C CA . ILE A 1 95 ? -19.767 -13.144 11.776 1.00 79.00 95 ILE A CA 1
ATOM 724 C C . ILE A 1 95 ? -19.977 -12.958 10.265 1.00 79.00 95 ILE A C 1
ATOM 726 O O . ILE A 1 95 ? -20.197 -11.828 9.828 1.00 79.00 95 ILE A O 1
ATOM 730 N N . ASP A 1 96 ? -19.885 -14.039 9.479 1.00 75.19 96 ASP A N 1
ATOM 731 C CA . ASP A 1 96 ? -19.970 -14.039 8.009 1.00 75.19 96 ASP A CA 1
ATOM 732 C C . ASP A 1 96 ? -19.066 -12.962 7.375 1.00 75.19 96 ASP A C 1
ATOM 734 O O . ASP A 1 96 ? -19.469 -12.177 6.511 1.00 75.19 96 ASP A O 1
ATOM 738 N N . SER A 1 97 ? -17.821 -12.865 7.867 1.00 79.56 97 SER A N 1
ATOM 739 C CA . SER A 1 97 ? -16.876 -11.855 7.388 1.00 79.56 97 SER A CA 1
ATOM 740 C C . SER A 1 97 ? -16.545 -12.083 5.913 1.00 79.56 97 SER A C 1
ATOM 742 O O . SER A 1 97 ? -16.488 -13.207 5.413 1.00 79.56 97 SER A O 1
ATOM 744 N N . GLN A 1 98 ? -16.211 -10.998 5.205 1.00 74.56 98 GLN A N 1
ATOM 745 C CA . GLN A 1 98 ? -15.819 -11.048 3.793 1.00 74.56 98 GLN A CA 1
ATOM 746 C C . GLN A 1 98 ? -14.641 -12.006 3.533 1.00 74.56 98 GLN A C 1
ATOM 748 O O . GLN A 1 98 ? -14.448 -12.478 2.406 1.00 74.56 98 GLN A O 1
ATOM 753 N N . PHE A 1 99 ? -13.814 -12.264 4.548 1.00 73.69 99 PHE A N 1
ATOM 754 C CA . PHE A 1 99 ? -12.658 -13.137 4.436 1.00 73.69 99 PHE A CA 1
ATOM 755 C C . PHE A 1 99 ? -12.667 -14.201 5.515 1.00 73.69 99 PHE A C 1
ATOM 757 O O . PHE A 1 99 ? -12.836 -13.902 6.687 1.00 73.69 99 PHE A O 1
ATOM 764 N N . SER A 1 100 ? -12.354 -15.428 5.106 1.00 72.31 100 SER A N 1
ATOM 765 C CA . SER A 1 100 ? -12.233 -16.574 6.002 1.00 72.31 100 SER A CA 1
ATOM 766 C C . SER A 1 100 ? -10.890 -16.643 6.737 1.00 72.31 100 SER A C 1
ATOM 768 O O . SER A 1 100 ? -10.673 -17.595 7.469 1.00 72.31 100 SER A O 1
ATOM 770 N N . ASP A 1 101 ? -9.928 -15.746 6.463 1.00 75.56 101 ASP A N 1
ATOM 771 C CA . ASP A 1 101 ? -8.613 -15.735 7.131 1.00 75.56 101 ASP A CA 1
ATOM 772 C C . ASP A 1 101 ? -7.810 -14.435 6.882 1.00 75.56 101 ASP A C 1
ATOM 774 O O . ASP A 1 101 ? -8.019 -13.711 5.893 1.00 75.56 101 ASP A O 1
ATOM 778 N N . LEU A 1 102 ? -6.804 -14.189 7.731 1.00 74.75 102 LEU A N 1
ATOM 779 C CA . LEU A 1 102 ? -5.742 -13.210 7.495 1.00 74.75 102 LEU A CA 1
ATOM 780 C C . LEU A 1 102 ? -4.659 -13.774 6.575 1.00 74.75 102 LEU A C 1
ATOM 782 O O . LEU A 1 102 ? -4.391 -14.970 6.493 1.00 74.75 102 LEU A O 1
ATOM 786 N N . LEU A 1 103 ? -3.960 -12.873 5.890 1.00 66.50 103 LEU A N 1
ATOM 787 C CA . LEU A 1 103 ? -2.832 -13.253 5.049 1.00 66.50 103 LEU A CA 1
ATOM 788 C C . LEU A 1 103 ? -1.554 -13.393 5.890 1.00 66.50 103 LEU A C 1
ATOM 790 O O . LEU A 1 103 ? -1.021 -12.401 6.393 1.00 66.50 103 LEU A O 1
ATOM 794 N N . LEU A 1 104 ? -1.020 -14.617 5.974 1.00 60.72 104 LEU A N 1
ATOM 795 C CA . LEU A 1 104 ? 0.316 -14.894 6.511 1.00 60.72 104 LEU A CA 1
ATOM 796 C C . LEU A 1 104 ? 1.392 -14.169 5.689 1.00 60.72 104 LEU A C 1
ATOM 798 O O . LEU A 1 104 ? 1.510 -14.336 4.472 1.00 60.72 104 LEU A O 1
ATOM 802 N N . HIS A 1 105 ? 2.242 -13.396 6.362 1.00 52.69 105 HIS A N 1
ATOM 803 C CA . HIS A 1 105 ? 3.378 -12.747 5.720 1.00 52.69 105 HIS A CA 1
ATOM 804 C C . HIS A 1 105 ? 4.616 -13.658 5.737 1.00 52.69 105 HIS A C 1
ATOM 806 O O . HIS A 1 105 ? 5.301 -13.781 6.754 1.00 52.69 105 HIS A O 1
ATOM 812 N N . ASN A 1 106 ? 4.998 -14.205 4.578 1.00 49.38 106 ASN A N 1
ATOM 813 C CA . ASN A 1 106 ? 6.365 -14.689 4.375 1.00 49.38 106 ASN A CA 1
ATOM 814 C C . ASN A 1 106 ? 7.290 -13.485 4.090 1.00 49.38 106 ASN A C 1
ATOM 816 O O . ASN A 1 106 ? 6.951 -12.606 3.297 1.00 49.38 106 ASN A O 1
ATOM 820 N N . LYS A 1 107 ? 8.464 -13.435 4.736 1.00 43.91 107 LYS A N 1
ATOM 821 C CA . LYS A 1 107 ? 9.410 -12.298 4.836 1.00 43.91 107 LYS A CA 1
ATOM 822 C C . LYS A 1 107 ? 9.942 -11.713 3.511 1.00 43.91 107 LYS A C 1
ATOM 824 O O . LYS A 1 107 ? 10.797 -10.830 3.541 1.00 43.91 107 LYS A O 1
ATOM 829 N N . VAL A 1 108 ? 9.477 -12.169 2.350 1.00 46.91 108 VAL A N 1
ATOM 830 C CA . VAL A 1 108 ? 10.233 -12.065 1.099 1.00 46.91 108 VAL A CA 1
ATOM 831 C C . VAL A 1 108 ? 9.824 -10.878 0.211 1.00 46.91 108 VAL A C 1
ATOM 833 O O . VAL A 1 108 ? 10.651 -10.424 -0.576 1.00 46.91 108 VAL A O 1
ATOM 836 N N . ARG A 1 109 ? 8.630 -10.272 0.315 1.00 55.00 109 ARG A N 1
ATOM 837 C CA . ARG A 1 109 ? 8.240 -9.180 -0.614 1.00 55.00 109 ARG A CA 1
ATOM 838 C C . ARG A 1 109 ? 7.412 -8.085 0.052 1.00 55.00 109 ARG A C 1
ATOM 840 O O . ARG A 1 109 ? 6.293 -8.308 0.467 1.00 55.00 109 ARG A O 1
ATOM 847 N N . TRP A 1 110 ? 7.923 -6.857 0.092 1.00 57.53 110 TRP A N 1
ATOM 848 C CA . TRP A 1 110 ? 7.179 -5.737 0.680 1.00 57.53 110 TRP A CA 1
ATOM 849 C C . TRP A 1 110 ? 5.857 -5.445 -0.056 1.00 57.53 110 TRP A C 1
ATOM 851 O O . TRP A 1 110 ? 4.894 -5.033 0.567 1.00 57.53 110 TRP A O 1
ATOM 861 N N . LEU A 1 111 ? 5.769 -5.733 -1.358 1.00 53.84 111 LEU A N 1
ATOM 862 C CA . LEU A 1 111 ? 4.549 -5.528 -2.150 1.00 53.84 111 LEU A CA 1
ATOM 863 C C . LEU A 1 111 ? 3.433 -6.521 -1.808 1.00 53.84 111 LEU A C 1
ATOM 865 O O . LEU A 1 111 ? 2.263 -6.176 -1.930 1.00 53.84 111 LEU A O 1
ATOM 869 N N . SER A 1 112 ? 3.762 -7.700 -1.261 1.00 61.84 112 SER A N 1
ATOM 870 C CA . SER A 1 112 ? 2.735 -8.568 -0.674 1.00 61.84 112 SER A CA 1
ATOM 871 C C . SER A 1 112 ? 2.186 -8.004 0.639 1.00 61.84 112 SER A C 1
ATOM 873 O O . SER A 1 112 ? 1.120 -8.430 1.072 1.00 61.84 112 SER A O 1
ATOM 875 N N . ARG A 1 113 ? 2.849 -7.006 1.251 1.00 69.25 113 ARG A N 1
ATOM 876 C CA . ARG A 1 113 ? 2.317 -6.291 2.421 1.00 69.25 113 ARG A CA 1
ATOM 877 C C . ARG A 1 113 ? 1.148 -5.384 2.064 1.00 69.25 113 ARG A C 1
ATOM 879 O O . ARG A 1 113 ? 0.324 -5.168 2.932 1.00 69.25 113 ARG A O 1
ATOM 886 N N . GLY A 1 114 ? 1.024 -4.911 0.819 1.00 74.00 114 GLY A N 1
ATOM 887 C CA . GLY A 1 114 ? -0.149 -4.136 0.394 1.00 74.00 114 GLY A CA 1
ATOM 888 C C . GLY A 1 114 ? -1.444 -4.926 0.561 1.00 74.00 114 GLY A C 1
ATOM 889 O O . GLY A 1 114 ? -2.384 -4.445 1.181 1.00 74.00 114 GLY A O 1
ATOM 890 N N . ASN A 1 115 ? -1.441 -6.186 0.122 1.00 76.94 115 ASN A N 1
ATOM 891 C CA . ASN A 1 115 ? -2.586 -7.080 0.294 1.00 76.94 115 ASN A CA 1
ATOM 892 C C . ASN A 1 115 ? -2.844 -7.415 1.770 1.00 76.94 115 ASN A C 1
ATOM 894 O O . ASN A 1 115 ? -3.995 -7.478 2.185 1.00 76.94 115 ASN A O 1
ATOM 898 N N . VAL A 1 116 ? -1.7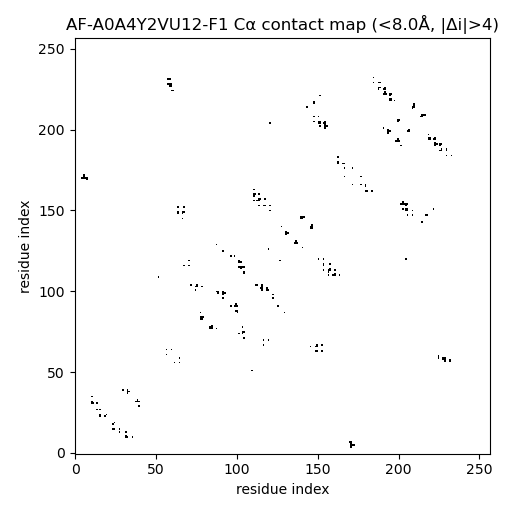86 -7.602 2.569 1.00 80.75 116 VAL A N 1
ATOM 899 C CA . VAL A 1 116 ? -1.898 -7.836 4.021 1.00 80.75 116 VAL A CA 1
ATOM 900 C C . VAL A 1 116 ? -2.515 -6.621 4.724 1.00 80.75 116 VAL A C 1
ATOM 902 O O . VAL A 1 116 ? -3.439 -6.781 5.512 1.00 80.75 116 VAL A O 1
ATOM 905 N N . LEU A 1 117 ? -2.046 -5.411 4.408 1.00 85.31 117 LEU A N 1
ATOM 906 C CA . LEU A 1 117 ? -2.571 -4.155 4.945 1.00 85.31 117 LEU A CA 1
ATOM 907 C C . LEU A 1 117 ? -4.028 -3.936 4.526 1.00 85.31 117 LEU A C 1
ATOM 909 O O . LEU A 1 117 ? -4.847 -3.572 5.360 1.00 85.31 117 LEU A O 1
ATOM 913 N N . GLN A 1 118 ? -4.369 -4.209 3.264 1.00 84.81 118 GLN A N 1
ATOM 914 C CA . GLN A 1 118 ? -5.745 -4.097 2.781 1.00 84.81 118 GLN A CA 1
ATOM 915 C C . GLN A 1 118 ? -6.672 -5.120 3.448 1.00 84.81 118 GLN A C 1
ATOM 917 O O . GLN A 1 118 ? -7.798 -4.773 3.790 1.00 84.81 118 GLN A O 1
ATOM 922 N N . ARG A 1 119 ? -6.208 -6.360 3.665 1.00 84.56 119 ARG A N 1
ATOM 923 C CA . ARG A 1 119 ? -6.956 -7.375 4.422 1.00 84.56 119 ARG A CA 1
ATOM 924 C C . ARG A 1 119 ? -7.171 -6.924 5.867 1.00 84.56 119 ARG A C 1
ATOM 926 O O . ARG A 1 119 ? -8.289 -7.012 6.349 1.00 84.56 119 ARG A O 1
ATOM 933 N N . PHE A 1 120 ? -6.135 -6.397 6.522 1.00 86.88 120 PHE A N 1
ATOM 934 C CA . PHE A 1 120 ? -6.258 -5.846 7.872 1.00 86.88 120 PHE A CA 1
ATOM 935 C C . PHE A 1 120 ? -7.264 -4.692 7.927 1.00 86.88 120 PHE A C 1
ATOM 937 O O . PHE A 1 120 ? -8.081 -4.654 8.834 1.00 86.88 120 PHE A O 1
ATOM 944 N N . ALA A 1 121 ? -7.230 -3.772 6.957 1.00 87.31 121 ALA A N 1
ATOM 945 C CA . ALA A 1 121 ? -8.162 -2.647 6.903 1.00 87.31 121 ALA A CA 1
ATOM 946 C C . ALA A 1 121 ? -9.619 -3.113 6.780 1.00 87.31 121 ALA A C 1
ATOM 948 O O . ALA A 1 121 ? -10.489 -2.570 7.449 1.00 87.31 121 ALA A O 1
ATOM 949 N N . LEU A 1 122 ? -9.869 -4.139 5.960 1.00 86.00 122 LEU A N 1
ATOM 950 C CA . LEU A 1 122 ? -11.210 -4.688 5.753 1.00 86.00 122 LEU A CA 1
ATOM 951 C C . LEU A 1 122 ? -11.719 -5.497 6.952 1.00 86.00 122 LEU A C 1
ATOM 953 O O . LEU A 1 122 ? -12.916 -5.496 7.183 1.00 86.00 122 LEU A O 1
ATOM 957 N N . CYS A 1 123 ? -10.826 -6.135 7.712 1.00 85.94 123 CYS A N 1
ATOM 958 C CA . CYS A 1 123 ? -11.162 -6.875 8.934 1.00 85.94 123 CYS A CA 1
ATOM 959 C C . CYS A 1 123 ? -10.900 -6.057 10.214 1.00 85.94 123 CYS A C 1
ATOM 961 O O . CYS A 1 123 ? -10.677 -6.628 11.280 1.00 85.94 123 CYS A O 1
ATOM 963 N N . SER A 1 124 ? -10.800 -4.726 10.123 1.00 86.62 124 SER A N 1
ATOM 964 C CA . SER A 1 124 ? -10.330 -3.891 11.238 1.00 86.62 124 SER A CA 1
ATOM 965 C C . SER A 1 124 ? -11.267 -3.978 12.448 1.00 86.62 124 SER A C 1
ATOM 967 O O . SER A 1 124 ? -10.802 -4.111 13.581 1.00 86.62 124 SER A O 1
ATOM 969 N N . SER A 1 125 ? -12.583 -3.974 12.213 1.00 85.69 125 SER A N 1
ATOM 970 C CA . SER A 1 125 ? -13.613 -4.168 13.243 1.00 85.69 125 SER A CA 1
ATOM 971 C C . SER A 1 125 ? -13.482 -5.516 13.944 1.00 85.69 125 SER A C 1
ATOM 973 O O . SER A 1 125 ? -13.462 -5.586 15.169 1.00 85.69 125 SER A O 1
ATOM 975 N N . GLU A 1 126 ? -13.326 -6.578 13.164 1.00 87.19 126 GLU A N 1
ATOM 976 C CA . GLU A 1 126 ? -13.205 -7.957 13.618 1.00 87.19 126 GLU A CA 1
ATOM 977 C C . GLU A 1 126 ? -11.951 -8.144 14.473 1.00 87.19 126 GLU A C 1
ATOM 979 O O . GLU A 1 126 ? -11.991 -8.747 15.544 1.00 87.19 126 GLU A O 1
ATOM 984 N N . ILE A 1 127 ? -10.831 -7.567 14.034 1.00 87.44 127 ILE A N 1
ATOM 985 C CA . ILE A 1 127 ? -9.559 -7.626 14.757 1.00 87.44 127 ILE A CA 1
ATOM 986 C C . ILE A 1 127 ? -9.648 -6.871 16.086 1.00 87.44 127 ILE A C 1
ATOM 988 O O . ILE A 1 127 ? -9.153 -7.378 17.092 1.00 87.44 127 ILE A O 1
ATOM 992 N N . LYS A 1 128 ? -10.287 -5.694 16.117 1.00 88.50 128 LYS A N 1
ATOM 993 C CA . LYS A 1 128 ? -10.512 -4.942 17.362 1.00 88.50 128 LYS A CA 1
ATOM 994 C C . LYS A 1 128 ? -11.343 -5.749 18.359 1.00 88.50 128 LYS A C 1
ATOM 996 O O . LYS A 1 128 ? -10.941 -5.884 19.514 1.00 88.50 128 LYS A O 1
ATOM 1001 N N . THR A 1 129 ? -12.455 -6.333 17.912 1.00 88.25 129 THR A N 1
ATOM 1002 C CA . THR A 1 129 ? -13.307 -7.189 18.752 1.00 88.25 129 THR A CA 1
ATOM 1003 C C . THR A 1 129 ? -12.523 -8.375 19.306 1.00 88.25 129 THR A C 1
ATOM 1005 O O . THR A 1 129 ? -12.486 -8.574 20.519 1.00 88.25 129 THR A O 1
ATOM 1008 N N . PHE A 1 130 ? -11.792 -9.091 18.450 1.00 87.88 130 PHE A N 1
ATOM 1009 C CA . PHE A 1 130 ? -10.978 -10.226 18.875 1.00 87.88 130 PHE A CA 1
ATOM 1010 C C . PHE A 1 130 ? -9.881 -9.827 19.874 1.00 87.88 130 PHE A C 1
ATOM 1012 O O . PHE A 1 130 ? -9.615 -10.538 20.843 1.00 87.88 130 PHE A O 1
ATOM 1019 N N . PHE A 1 131 ? -9.229 -8.680 19.678 1.00 89.50 131 PHE A N 1
ATOM 1020 C CA . PHE A 1 131 ? -8.227 -8.192 20.625 1.00 89.50 131 PHE A CA 1
ATOM 1021 C C . PHE A 1 131 ? -8.827 -7.829 21.980 1.00 89.50 131 PHE A C 1
ATOM 1023 O O . PHE A 1 131 ? -8.216 -8.156 22.998 1.00 89.50 131 PHE A O 1
ATOM 1030 N N . ASN A 1 132 ? -10.026 -7.247 22.006 1.00 88.00 132 ASN A N 1
ATOM 1031 C CA . ASN A 1 132 ? -10.749 -6.985 23.248 1.00 88.00 132 ASN A CA 1
ATOM 1032 C C . ASN A 1 132 ? -11.088 -8.287 23.991 1.00 88.00 132 ASN A C 1
ATOM 1034 O O . ASN A 1 132 ? -10.829 -8.385 25.188 1.00 88.00 132 ASN A O 1
ATOM 1038 N N . GLU A 1 133 ? -11.571 -9.317 23.290 1.00 88.62 133 GLU A N 1
ATOM 1039 C CA . GLU A 1 133 ? -11.865 -10.632 23.885 1.00 88.62 133 GLU A CA 1
ATOM 1040 C C . GLU A 1 133 ? -10.627 -11.331 24.456 1.00 88.62 133 GLU A C 1
ATOM 1042 O O . GLU A 1 133 ? -10.697 -12.023 25.473 1.00 88.62 133 GLU A O 1
ATOM 1047 N N . LYS A 1 134 ? -9.473 -11.176 23.797 1.00 85.88 134 LYS A N 1
ATOM 1048 C CA . LYS A 1 134 ? -8.200 -11.765 24.241 1.00 85.88 134 LYS A CA 1
ATOM 1049 C C . LYS A 1 134 ? -7.436 -10.886 25.229 1.00 85.88 134 LYS A C 1
ATOM 1051 O O . LYS A 1 134 ? -6.317 -11.255 25.593 1.00 85.88 134 LYS A O 1
ATOM 1056 N N . SER A 1 135 ? -8.001 -9.748 25.637 1.00 85.69 135 SER A N 1
ATOM 1057 C CA . SER 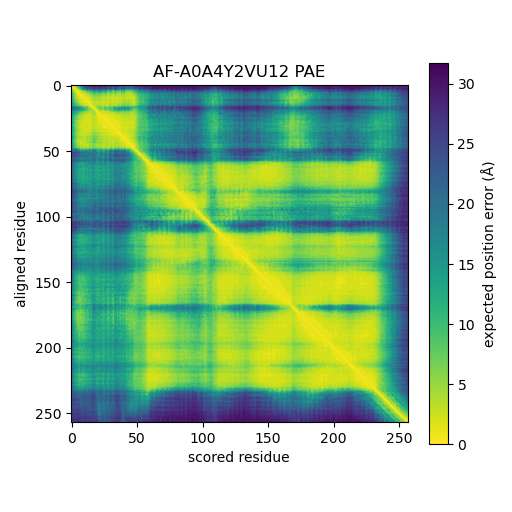A 1 135 ? -7.337 -8.742 26.475 1.00 85.69 135 SER A CA 1
ATOM 1058 C C . SER A 1 135 ? -5.965 -8.328 25.922 1.00 85.69 135 SER A C 1
ATOM 1060 O O . SER A 1 135 ? -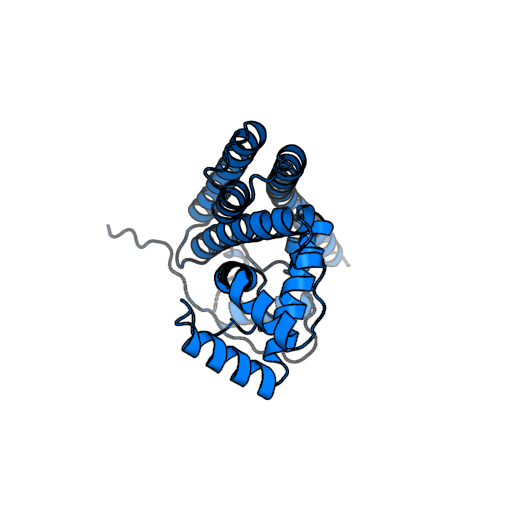5.001 -8.146 26.668 1.00 85.69 135 SER A O 1
ATOM 1062 N N . ILE A 1 136 ? -5.853 -8.236 24.594 1.00 84.94 136 ILE A N 1
ATOM 1063 C CA . ILE A 1 136 ? -4.658 -7.759 23.899 1.00 84.94 136 ILE A CA 1
ATOM 1064 C C . ILE A 1 136 ? -4.791 -6.248 23.758 1.00 84.94 136 ILE A C 1
ATOM 1066 O O . ILE A 1 136 ? -5.645 -5.765 23.020 1.00 84.94 136 ILE A O 1
ATOM 1070 N N . ASP A 1 137 ? -3.928 -5.508 24.446 1.00 84.31 137 ASP A N 1
ATOM 1071 C CA . ASP A 1 137 ? -3.916 -4.050 24.364 1.00 84.31 137 ASP A CA 1
ATOM 1072 C C . ASP A 1 137 ? -3.468 -3.565 22.973 1.00 84.31 137 ASP A C 1
ATOM 1074 O O . ASP A 1 137 ? -2.514 -4.090 22.388 1.00 84.31 137 ASP A O 1
ATOM 1078 N N . HIS A 1 138 ? -4.182 -2.577 22.436 1.00 83.50 138 HIS A N 1
ATOM 1079 C CA . HIS A 1 138 ? -3.975 -2.032 21.090 1.00 83.50 138 HIS A CA 1
ATOM 1080 C C . HIS A 1 138 ? -4.331 -0.535 21.004 1.00 83.50 138 HIS A C 1
ATOM 1082 O O . HIS A 1 138 ? -5.137 -0.123 20.162 1.00 83.50 138 HIS A O 1
ATOM 1088 N N . PRO A 1 139 ? -3.713 0.319 21.841 1.00 86.25 139 PRO A N 1
ATOM 1089 C CA . PRO A 1 139 ? -4.090 1.723 21.981 1.00 86.25 139 PRO A CA 1
ATOM 1090 C C . PRO A 1 139 ? -3.880 2.532 20.696 1.00 86.25 139 PRO A C 1
ATOM 1092 O O . PRO A 1 139 ? -4.443 3.611 20.536 1.00 86.25 139 PRO A O 1
ATOM 1095 N N . GLU A 1 140 ? -3.046 2.063 19.767 1.00 87.56 140 GLU A N 1
ATOM 1096 C CA . GLU A 1 140 ? -2.822 2.717 18.482 1.00 87.56 140 GLU A CA 1
ATOM 1097 C C . GLU A 1 140 ? -4.027 2.647 17.545 1.00 87.56 140 GLU A C 1
ATOM 1099 O O . GLU A 1 140 ? -4.246 3.601 16.799 1.00 87.56 140 GLU A O 1
ATOM 1104 N N . LEU A 1 141 ? -4.836 1.582 17.607 1.00 85.56 141 LEU A N 1
ATOM 1105 C CA . LEU A 1 141 ? -6.020 1.456 16.748 1.00 85.56 141 LEU A CA 1
ATOM 1106 C C . LEU A 1 141 ? -7.178 2.362 17.197 1.00 85.56 141 LEU A C 1
ATOM 1108 O O . LEU A 1 141 ? -8.184 2.442 16.498 1.00 85.56 141 LEU A O 1
ATOM 1112 N N . GLU A 1 142 ? -7.028 3.058 18.324 1.00 86.00 142 GLU A N 1
ATOM 1113 C CA . GLU A 1 142 ? -7.978 4.051 18.840 1.00 86.00 142 GLU A CA 1
ATOM 1114 C C . GLU A 1 142 ? -7.502 5.497 18.605 1.00 86.00 142 GLU A C 1
ATOM 1116 O O . GLU A 1 142 ? -8.251 6.455 18.783 1.00 86.00 142 GLU A O 1
ATOM 1121 N N . LYS A 1 143 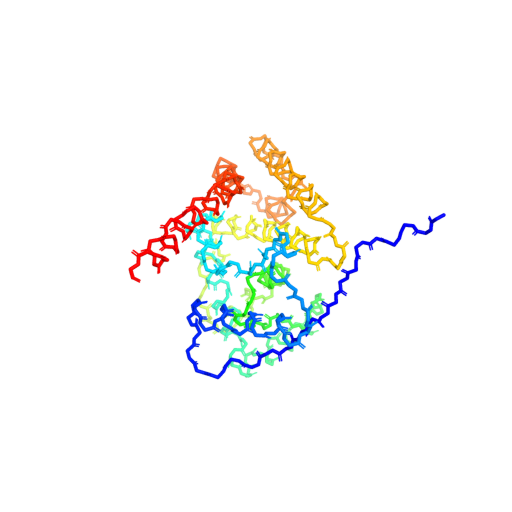? -6.245 5.691 18.182 1.00 91.94 143 LYS A N 1
ATOM 1122 C CA . LYS A 1 143 ? -5.671 7.026 17.962 1.00 91.94 143 LYS A CA 1
ATOM 1123 C C . LYS A 1 143 ? -5.987 7.521 16.558 1.00 91.94 143 LYS A C 1
ATOM 1125 O O . LYS A 1 143 ? -5.436 7.011 15.585 1.00 91.94 143 LYS A O 1
ATOM 1130 N N . ASP A 1 144 ? -6.746 8.611 16.466 1.00 92.56 144 ASP A N 1
ATOM 1131 C CA . ASP A 1 144 ? -7.137 9.228 15.191 1.00 92.56 144 ASP A CA 1
ATOM 1132 C C . ASP A 1 144 ? -5.947 9.466 14.240 1.00 92.56 144 ASP A C 1
ATOM 1134 O O . ASP A 1 144 ? -5.902 8.923 13.137 1.00 92.56 144 ASP A O 1
ATOM 1138 N N . LYS A 1 145 ? -4.904 10.173 14.698 1.00 92.81 145 LYS A N 1
ATOM 1139 C CA . LYS A 1 145 ? -3.697 10.430 13.887 1.00 92.81 145 LYS A CA 1
ATOM 1140 C C . LYS A 1 145 ? -3.032 9.153 13.367 1.00 92.81 145 LYS A C 1
ATOM 1142 O O . LYS A 1 145 ? -2.421 9.160 12.299 1.00 92.81 145 LYS A O 1
ATOM 1147 N N . TRP A 1 146 ? -3.100 8.068 14.135 1.00 94.06 146 TRP A N 1
ATOM 1148 C CA . TRP A 1 146 ? -2.527 6.786 13.739 1.00 94.06 146 TRP A CA 1
ATOM 1149 C C . TRP A 1 146 ? -3.401 6.112 12.674 1.00 94.06 146 TRP A C 1
ATOM 1151 O O . TRP A 1 146 ? -2.878 5.673 11.650 1.00 94.06 146 TRP A O 1
ATOM 1161 N N . LEU A 1 147 ? -4.725 6.116 12.856 1.00 93.62 147 LEU A N 1
ATOM 1162 C CA . LEU A 1 147 ? -5.691 5.573 11.896 1.00 93.62 147 LEU A CA 1
ATOM 1163 C C . LEU A 1 147 ? -5.644 6.306 10.552 1.00 93.62 147 LEU A C 1
ATOM 1165 O O . LEU A 1 147 ? -5.673 5.661 9.503 1.00 93.62 147 LEU A O 1
ATOM 1169 N N . GLN A 1 148 ? -5.476 7.630 10.555 1.00 94.94 148 GLN A N 1
ATOM 1170 C CA . GLN A 1 148 ? -5.262 8.392 9.322 1.00 94.94 148 GLN A CA 1
ATOM 1171 C C . GLN A 1 148 ? -4.010 7.903 8.569 1.00 94.94 148 GLN A C 1
ATOM 1173 O O . GLN A 1 148 ? -4.074 7.599 7.376 1.00 94.94 148 GLN A O 1
ATOM 1178 N N . LYS A 1 149 ? -2.873 7.753 9.268 1.00 95.06 149 LYS A N 1
ATOM 1179 C CA . LYS A 1 149 ? -1.616 7.245 8.682 1.00 95.06 149 LYS A CA 1
ATOM 1180 C C . LYS A 1 149 ? -1.755 5.816 8.161 1.00 95.06 149 LYS A C 1
ATOM 1182 O O . LYS A 1 149 ? -1.216 5.498 7.100 1.00 95.06 149 LYS A O 1
ATOM 1187 N N . PHE A 1 150 ? -2.481 4.968 8.885 1.00 93.81 150 PHE A N 1
ATOM 1188 C CA . PHE A 1 150 ? -2.782 3.602 8.471 1.00 93.81 150 PHE A CA 1
ATOM 1189 C C . PHE A 1 150 ? -3.590 3.571 7.169 1.00 93.81 150 PHE A C 1
ATOM 1191 O O . PHE A 1 150 ? -3.153 2.958 6.195 1.00 93.81 150 PHE A O 1
ATOM 1198 N N . ASN A 1 151 ? -4.707 4.295 7.105 1.00 94.50 151 ASN A N 1
ATOM 1199 C CA . ASN A 1 151 ? -5.555 4.336 5.916 1.00 94.50 151 ASN A CA 1
ATOM 1200 C C . ASN A 1 151 ? -4.820 4.914 4.695 1.00 94.50 151 ASN A C 1
ATOM 1202 O O . ASN A 1 151 ? -4.858 4.329 3.608 1.00 94.50 151 ASN A O 1
ATOM 1206 N N . PHE A 1 152 ? -4.061 5.999 4.885 1.00 94.69 152 PHE A N 1
ATOM 1207 C CA . PHE A 1 152 ? -3.199 6.560 3.843 1.00 94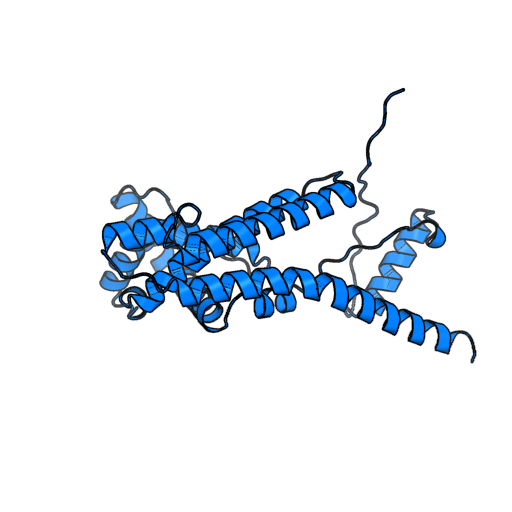.69 152 PHE A CA 1
ATOM 1208 C C . PHE A 1 152 ? -2.167 5.541 3.330 1.00 94.69 152 PHE A C 1
ATOM 1210 O O . PHE A 1 152 ? -1.936 5.418 2.120 1.00 94.69 152 PHE A O 1
ATOM 1217 N N . MET A 1 153 ? -1.545 4.779 4.234 1.00 91.75 153 MET A N 1
ATOM 1218 C CA . MET A 1 153 ? -0.575 3.749 3.871 1.00 91.75 153 MET A CA 1
ATOM 1219 C C . MET A 1 153 ? -1.204 2.618 3.067 1.00 91.75 153 MET A C 1
ATOM 1221 O O . MET A 1 153 ? -0.597 2.189 2.082 1.00 91.75 153 MET A O 1
ATOM 1225 N N . VAL A 1 154 ? -2.379 2.125 3.467 1.00 91.25 154 VAL A N 1
ATOM 1226 C CA . VAL A 1 154 ? -3.098 1.067 2.740 1.00 91.25 154 VAL A CA 1
ATOM 1227 C C . VAL A 1 154 ? -3.322 1.520 1.296 1.00 91.25 154 VAL A C 1
ATOM 1229 O O . VAL A 1 154 ? -2.861 0.864 0.357 1.00 91.25 154 VAL A O 1
ATOM 1232 N N . ASP A 1 155 ? -3.911 2.704 1.114 1.00 93.19 155 ASP A N 1
ATOM 1233 C CA . ASP A 1 155 ? -4.207 3.268 -0.204 1.00 93.19 155 ASP A CA 1
ATOM 1234 C C . ASP A 1 155 ? -2.953 3.476 -1.063 1.00 93.19 155 ASP A C 1
ATOM 1236 O O . ASP A 1 155 ? -2.967 3.218 -2.273 1.00 93.19 155 ASP A O 1
ATOM 1240 N N . THR A 1 156 ? -1.866 3.961 -0.465 1.00 90.94 156 THR A N 1
ATOM 1241 C CA . THR A 1 156 ? -0.619 4.249 -1.186 1.00 90.94 156 THR A CA 1
ATOM 1242 C C . THR A 1 156 ? 0.122 2.965 -1.555 1.00 90.94 156 THR A C 1
ATOM 1244 O O . THR A 1 156 ? 0.611 2.815 -2.678 1.00 90.94 156 THR A O 1
ATOM 1247 N N . THR A 1 157 ? 0.158 1.993 -0.644 1.00 87.00 157 THR A N 1
ATOM 1248 C CA . THR A 1 157 ? 0.808 0.697 -0.874 1.00 87.00 157 THR A CA 1
ATOM 1249 C C . THR A 1 157 ? 0.089 -0.091 -1.964 1.00 87.00 157 THR A C 1
ATOM 1251 O O . THR A 1 157 ? 0.750 -0.702 -2.805 1.00 87.00 157 THR A O 1
ATOM 1254 N N . MET A 1 158 ? -1.244 -0.027 -2.021 1.00 86.81 158 MET A N 1
ATOM 1255 C CA . MET A 1 158 ? -2.026 -0.650 -3.094 1.00 86.81 158 MET A CA 1
ATOM 1256 C C . MET A 1 158 ? -1.683 -0.072 -4.471 1.00 86.81 158 MET A C 1
ATOM 1258 O O . MET A 1 158 ? -1.431 -0.825 -5.410 1.00 86.81 158 MET A O 1
ATOM 1262 N N . LYS A 1 159 ? -1.545 1.253 -4.590 1.00 88.88 159 LYS A N 1
ATOM 1263 C CA . LYS A 1 159 ? -1.136 1.903 -5.851 1.00 88.88 159 LYS A CA 1
ATOM 1264 C C . LYS A 1 159 ? 0.275 1.514 -6.280 1.00 88.88 159 LYS A C 1
ATOM 1266 O O . LYS A 1 159 ? 0.529 1.285 -7.464 1.00 88.88 159 LYS A O 1
ATOM 1271 N N . LEU A 1 160 ? 1.201 1.414 -5.326 1.00 85.19 160 LEU A N 1
ATOM 1272 C CA . LEU A 1 160 ? 2.552 0.923 -5.599 1.00 85.19 160 LEU A CA 1
ATOM 1273 C C . LEU A 1 160 ? 2.537 -0.554 -6.021 1.00 85.19 160 LEU A C 1
ATOM 1275 O O . LEU A 1 160 ? 3.307 -0.944 -6.901 1.00 85.19 160 LEU A O 1
ATOM 1279 N N . ASN A 1 161 ? 1.638 -1.361 -5.449 1.00 81.94 161 ASN A N 1
ATOM 1280 C CA . ASN A 1 161 ? 1.431 -2.747 -5.853 1.00 81.94 161 ASN A CA 1
ATOM 1281 C C . ASN A 1 161 ? 0.909 -2.860 -7.289 1.00 81.94 161 ASN A C 1
ATOM 1283 O O . ASN A 1 161 ? 1.465 -3.619 -8.080 1.00 81.94 161 ASN A O 1
ATOM 1287 N N . GLU A 1 162 ? -0.073 -2.043 -7.672 1.00 85.25 162 GLU A N 1
ATOM 1288 C CA . GLU A 1 162 ? -0.559 -1.973 -9.054 1.00 85.25 162 GLU A CA 1
ATOM 1289 C C . GLU A 1 162 ? 0.543 -1.591 -10.047 1.00 85.25 162 GLU A C 1
ATOM 1291 O O . GLU A 1 162 ? 0.662 -2.206 -11.111 1.00 85.25 162 GLU A O 1
ATOM 1296 N N . LEU A 1 163 ? 1.360 -0.582 -9.718 1.00 84.62 163 LEU A N 1
ATOM 1297 C CA . LEU A 1 163 ? 2.510 -0.210 -10.541 1.00 84.62 163 LEU A CA 1
ATOM 1298 C C . LEU A 1 163 ? 3.462 -1.396 -10.686 1.00 84.62 163 LEU A C 1
ATOM 1300 O O . LEU A 1 163 ? 3.866 -1.735 -11.794 1.00 84.62 163 LEU A O 1
ATOM 1304 N N . ASN A 1 164 ? 3.810 -2.035 -9.574 1.00 81.12 164 ASN A N 1
ATOM 1305 C CA . ASN A 1 164 ? 4.730 -3.157 -9.580 1.00 81.12 164 ASN A CA 1
ATOM 1306 C C . ASN A 1 164 ? 4.210 -4.330 -10.427 1.00 81.12 164 ASN A C 1
ATOM 1308 O O . ASN A 1 164 ? 4.971 -4.873 -11.220 1.00 81.12 164 ASN A O 1
ATOM 1312 N N . LEU A 1 165 ? 2.926 -4.681 -10.328 1.00 79.94 165 LEU A N 1
ATOM 1313 C CA . LEU A 1 165 ? 2.324 -5.717 -11.175 1.00 79.94 165 LEU A CA 1
ATOM 1314 C C . LEU A 1 165 ? 2.417 -5.348 -12.661 1.00 79.94 165 LEU A C 1
ATOM 1316 O O . LEU A 1 165 ? 2.796 -6.177 -13.485 1.00 79.94 165 LEU A O 1
ATOM 1320 N N . LYS A 1 166 ? 2.171 -4.077 -13.006 1.00 82.19 166 LYS A N 1
ATOM 1321 C CA . LYS A 1 166 ? 2.333 -3.575 -14.380 1.00 82.19 166 LYS A CA 1
ATOM 1322 C C . LYS A 1 166 ? 3.783 -3.640 -14.868 1.00 82.19 166 LYS A C 1
ATOM 1324 O O . LYS A 1 166 ? 3.994 -3.759 -16.076 1.00 82.19 166 LYS A O 1
ATOM 1329 N N . LEU A 1 167 ? 4.766 -3.555 -13.971 1.00 80.94 167 LEU A N 1
ATOM 1330 C CA . LEU A 1 167 ? 6.192 -3.665 -14.295 1.00 80.94 167 LEU A CA 1
ATOM 1331 C C . LEU A 1 167 ? 6.684 -5.118 -14.393 1.00 80.94 167 LEU A C 1
ATOM 1333 O O . LEU A 1 167 ? 7.679 -5.360 -15.064 1.00 80.94 167 LEU A O 1
ATOM 1337 N N . GLN A 1 168 ? 5.998 -6.071 -13.759 1.00 72.75 168 GLN A N 1
ATOM 1338 C CA . GLN A 1 168 ? 6.369 -7.494 -13.732 1.00 72.75 168 GLN A CA 1
ATOM 1339 C C . GLN A 1 168 ? 5.866 -8.305 -14.939 1.00 72.75 168 GLN A C 1
ATOM 1341 O O . GLN A 1 168 ? 6.105 -9.508 -15.006 1.00 72.75 168 GLN A O 1
ATOM 1346 N N . GLY A 1 169 ? 5.153 -7.683 -15.883 1.00 70.00 169 GLY A N 1
ATOM 1347 C CA . GLY A 1 169 ? 4.647 -8.383 -17.064 1.00 70.00 169 GLY A CA 1
ATOM 1348 C C . GLY A 1 169 ? 5.771 -8.834 -18.002 1.00 70.00 169 GLY A C 1
ATOM 1349 O O . GLY A 1 169 ? 6.727 -8.086 -18.223 1.00 70.00 169 GLY A O 1
ATOM 1350 N N . LYS A 1 170 ? 5.610 -10.020 -18.594 1.00 66.56 170 LYS A N 1
ATOM 1351 C CA . LYS A 1 170 ? 6.551 -10.571 -19.575 1.00 66.56 170 LYS A CA 1
ATOM 1352 C C . LYS A 1 170 ? 6.592 -9.748 -20.861 1.00 66.56 170 LYS A C 1
ATOM 1354 O O . LYS A 1 170 ? 5.601 -9.102 -21.210 1.00 66.56 170 LYS A O 1
ATOM 1359 N N . CYS A 1 171 ? 7.725 -9.777 -21.559 1.00 69.12 171 CYS A N 1
ATOM 1360 C CA . CYS A 1 171 ? 7.904 -9.140 -22.873 1.00 69.12 171 CYS A CA 1
ATOM 1361 C C . CYS A 1 171 ? 7.618 -7.621 -22.914 1.00 69.12 171 CYS A C 1
ATOM 1363 O O . CYS A 1 171 ? 7.280 -7.081 -23.967 1.00 69.12 171 CYS A O 1
ATOM 1365 N N . ASN A 1 172 ? 7.745 -6.894 -21.797 1.00 75.44 172 ASN A N 1
ATOM 1366 C CA . ASN A 1 172 ? 7.624 -5.436 -21.829 1.00 75.44 172 ASN A CA 1
ATOM 1367 C C . ASN A 1 172 ? 8.956 -4.810 -22.263 1.00 75.44 172 ASN A C 1
ATOM 1369 O O . ASN A 1 172 ? 9.939 -4.919 -21.524 1.00 75.44 172 ASN A O 1
ATOM 1373 N N . PRO A 1 173 ? 9.017 -4.113 -23.410 1.00 77.50 173 PRO A N 1
ATOM 1374 C CA . PRO A 1 173 ? 10.229 -3.407 -23.787 1.00 77.50 173 PRO A CA 1
ATOM 1375 C C . PRO A 1 173 ? 10.528 -2.290 -22.778 1.00 77.50 173 PRO A C 1
ATOM 1377 O O . PRO A 1 173 ? 9.626 -1.735 -22.142 1.00 77.50 173 PRO A O 1
ATOM 1380 N N . ALA A 1 174 ? 11.806 -1.933 -22.639 1.00 75.31 174 ALA A N 1
ATOM 1381 C CA . ALA A 1 174 ? 12.260 -0.978 -21.627 1.00 75.31 174 ALA A CA 1
ATOM 1382 C C . ALA A 1 174 ? 11.535 0.379 -21.702 1.00 75.31 174 ALA A C 1
ATOM 1384 O O . ALA A 1 174 ? 11.232 0.967 -20.662 1.00 75.31 174 ALA A O 1
ATOM 1385 N N . TYR A 1 175 ? 11.201 0.853 -22.909 1.00 76.25 175 TYR A N 1
ATOM 1386 C CA . TYR A 1 175 ? 10.451 2.099 -23.087 1.00 76.25 175 TYR A CA 1
ATOM 1387 C C . TYR A 1 175 ? 9.031 2.007 -22.503 1.00 76.25 175 TYR A C 1
ATOM 1389 O O . TYR A 1 175 ? 8.605 2.928 -21.818 1.00 76.25 175 TYR A O 1
ATOM 1397 N N . ALA A 1 176 ? 8.338 0.874 -22.658 1.00 81.19 176 ALA A N 1
ATOM 1398 C CA . ALA A 1 176 ? 6.997 0.674 -22.104 1.00 81.19 176 ALA A CA 1
ATOM 1399 C C . ALA A 1 176 ? 7.020 0.601 -20.566 1.00 81.19 176 ALA A C 1
ATOM 1401 O O . ALA A 1 176 ? 6.114 1.087 -19.886 1.00 81.19 176 ALA A O 1
ATOM 1402 N N . LEU A 1 177 ? 8.075 0.019 -19.984 1.00 80.94 177 LEU A N 1
ATOM 1403 C CA . LEU A 1 177 ? 8.294 0.056 -18.533 1.00 80.94 177 LEU A CA 1
ATOM 1404 C C . LEU A 1 177 ? 8.566 1.486 -18.045 1.00 80.94 177 LEU A C 1
ATOM 1406 O O . LEU A 1 177 ? 8.012 1.905 -17.026 1.00 80.94 177 LEU A O 1
ATOM 1410 N N . LEU A 1 178 ? 9.375 2.253 -18.780 1.00 79.38 178 LEU A N 1
ATOM 1411 C CA . LEU A 1 178 ? 9.643 3.658 -18.479 1.00 79.38 178 LEU A CA 1
ATOM 1412 C C . LEU A 1 178 ? 8.365 4.501 -18.552 1.00 79.38 178 LEU A C 1
ATOM 1414 O O . LEU A 1 178 ? 8.104 5.273 -17.632 1.00 79.38 178 LEU A O 1
ATOM 1418 N N . GLU A 1 179 ? 7.539 4.313 -19.580 1.00 84.06 179 GLU A N 1
ATOM 1419 C CA . GLU A 1 179 ? 6.239 4.974 -19.720 1.00 84.06 179 GLU A CA 1
ATOM 1420 C C . GLU A 1 179 ? 5.329 4.700 -18.521 1.00 84.06 179 GLU A C 1
ATOM 1422 O O . GLU A 1 179 ? 4.734 5.632 -17.983 1.00 84.06 179 GLU A O 1
ATOM 1427 N N . LYS A 1 180 ? 5.271 3.453 -18.031 1.00 85.25 180 LYS A N 1
ATOM 1428 C CA . LYS A 1 180 ? 4.505 3.097 -16.822 1.00 85.25 180 LYS A CA 1
ATOM 1429 C C . LYS A 1 180 ? 4.996 3.859 -15.588 1.00 85.25 180 LYS A C 1
ATOM 1431 O O . LYS A 1 180 ? 4.177 4.369 -14.822 1.00 85.25 180 LYS A O 1
ATOM 1436 N N . VAL A 1 181 ? 6.313 3.979 -15.402 1.00 84.75 181 VAL A N 1
ATOM 1437 C CA . VAL A 1 181 ? 6.901 4.743 -14.286 1.00 84.75 181 VAL A CA 1
ATOM 1438 C C . VAL A 1 181 ? 6.634 6.243 -14.434 1.00 84.75 181 VAL A C 1
ATOM 1440 O O . VAL A 1 181 ? 6.258 6.892 -13.461 1.00 84.75 181 VAL A O 1
ATOM 1443 N N . VAL A 1 182 ? 6.792 6.804 -15.635 1.00 84.69 182 VAL A N 1
ATOM 1444 C CA . VAL A 1 182 ? 6.515 8.224 -15.919 1.00 84.69 182 VAL A CA 1
ATOM 1445 C C . VAL A 1 182 ? 5.032 8.538 -15.720 1.00 84.69 182 VAL A C 1
ATOM 1447 O O . VAL A 1 182 ? 4.694 9.538 -15.092 1.00 84.69 182 VAL A O 1
ATOM 1450 N N . CYS A 1 183 ? 4.142 7.662 -16.184 1.00 89.62 183 CYS A N 1
ATOM 1451 C CA . CYS A 1 183 ? 2.706 7.761 -15.947 1.00 89.62 183 CYS A CA 1
ATOM 1452 C C . CYS A 1 183 ? 2.401 7.760 -14.445 1.00 89.62 183 CYS A C 1
ATOM 1454 O O . CYS A 1 183 ? 1.655 8.613 -13.971 1.00 89.62 183 CYS A O 1
ATOM 1456 N N . PHE A 1 184 ? 3.021 6.865 -13.673 1.00 90.12 184 PHE A N 1
ATOM 1457 C CA . PHE A 1 184 ? 2.839 6.844 -12.224 1.00 90.12 184 PHE A CA 1
ATOM 1458 C C . PHE A 1 184 ? 3.344 8.121 -11.541 1.00 90.12 184 PHE A C 1
ATOM 1460 O O . PHE A 1 184 ? 2.661 8.641 -10.667 1.00 90.12 184 PHE A O 1
ATOM 1467 N N . LYS A 1 185 ? 4.480 8.685 -11.973 1.00 87.94 185 LYS A N 1
ATOM 1468 C CA . LYS A 1 185 ? 4.954 9.991 -11.479 1.00 87.94 185 LYS A CA 1
ATOM 1469 C C . LYS A 1 185 ? 3.932 11.105 -11.717 1.00 87.94 185 LYS A C 1
ATOM 1471 O O . LYS A 1 185 ? 3.692 11.899 -10.817 1.00 87.94 185 LYS A O 1
ATOM 1476 N N . LYS A 1 186 ? 3.310 11.142 -12.901 1.00 91.31 186 LYS A N 1
ATOM 1477 C CA . LYS A 1 186 ? 2.236 12.104 -13.202 1.00 91.31 186 LYS A CA 1
ATOM 1478 C C . LYS A 1 186 ? 1.006 11.882 -12.320 1.00 91.31 186 LYS A C 1
ATOM 1480 O O . LYS A 1 186 ? 0.404 12.846 -11.876 1.00 91.31 186 LYS A O 1
ATOM 1485 N N . LYS A 1 187 ? 0.661 10.626 -12.014 1.00 93.75 187 LYS A N 1
ATOM 1486 C CA . LYS A 1 187 ? -0.409 10.320 -11.053 1.00 93.75 187 LYS A CA 1
ATOM 1487 C C . LYS A 1 187 ? -0.088 10.822 -9.648 1.00 93.75 187 LYS A C 1
ATOM 1489 O O . LYS A 1 187 ? -0.972 11.378 -9.019 1.00 93.75 187 LYS A O 1
ATOM 1494 N N . LEU A 1 188 ? 1.153 10.669 -9.175 1.00 92.38 188 LEU A N 1
ATOM 1495 C CA . LEU A 1 188 ? 1.560 11.211 -7.873 1.00 92.38 188 LEU A CA 1
ATOM 1496 C C . LEU A 1 188 ? 1.369 12.730 -7.805 1.00 92.38 188 LEU A C 1
ATOM 1498 O O . LEU A 1 188 ? 0.918 13.210 -6.777 1.00 92.38 188 LEU A O 1
ATOM 1502 N N . LEU A 1 189 ? 1.653 13.462 -8.889 1.00 93.50 189 LEU A N 1
ATOM 1503 C CA . LEU A 1 189 ? 1.394 14.905 -8.953 1.00 93.50 189 LEU A CA 1
ATOM 1504 C C . LEU A 1 189 ? -0.097 15.221 -8.760 1.00 93.50 189 LEU A C 1
ATOM 1506 O O . LEU A 1 189 ? -0.440 16.009 -7.891 1.00 93.50 189 LEU A O 1
ATOM 1510 N N . ILE A 1 190 ? -0.972 14.527 -9.494 1.00 95.69 190 ILE A N 1
ATOM 1511 C CA . ILE A 1 190 ? -2.430 14.677 -9.343 1.00 95.69 190 ILE A CA 1
ATOM 1512 C C . ILE A 1 190 ? -2.863 14.348 -7.906 1.00 95.69 190 ILE A C 1
ATOM 1514 O O . ILE A 1 190 ? -3.708 15.029 -7.340 1.00 95.69 190 ILE A O 1
ATOM 1518 N N . PHE A 1 191 ? -2.269 13.323 -7.285 1.00 95.81 191 PHE A N 1
ATOM 1519 C CA . PHE A 1 191 ? -2.602 12.952 -5.908 1.00 95.81 191 PHE A CA 1
ATOM 1520 C C . PHE A 1 191 ? -2.201 14.024 -4.895 1.00 95.81 191 PHE A C 1
ATOM 1522 O O . PHE A 1 191 ? -2.927 14.200 -3.923 1.00 95.81 191 PHE A O 1
ATOM 1529 N N . VAL A 1 192 ? -1.069 14.703 -5.106 1.00 95.25 192 VAL A N 1
ATOM 1530 C CA . VAL A 1 192 ? -0.642 15.843 -4.280 1.00 95.25 192 VAL A CA 1
ATOM 1531 C C . VAL A 1 192 ? -1.650 16.980 -4.426 1.00 95.25 192 VAL A C 1
ATOM 1533 O O . VAL A 1 192 ? -2.223 17.395 -3.425 1.00 95.25 192 VAL A O 1
ATOM 1536 N N . GLU A 1 193 ? -1.945 17.398 -5.660 1.00 96.00 193 GLU A N 1
ATOM 1537 C CA . GLU A 1 193 ? -2.885 18.493 -5.942 1.00 96.00 193 GLU A CA 1
ATOM 1538 C C . GLU A 1 193 ? -4.273 18.223 -5.338 1.00 96.00 193 GLU A C 1
ATOM 1540 O O . GLU A 1 193 ? -4.866 19.086 -4.690 1.00 96.00 193 GLU A O 1
ATOM 1545 N N . ASP A 1 194 ? -4.808 17.013 -5.509 1.00 96.12 194 ASP A N 1
ATOM 1546 C CA . ASP A 1 194 ? -6.102 16.650 -4.934 1.00 96.12 194 ASP A CA 1
ATOM 1547 C C . ASP A 1 194 ? -6.059 16.618 -3.398 1.00 96.12 194 ASP A C 1
ATOM 1549 O O . ASP A 1 194 ? -6.984 17.126 -2.760 1.00 96.12 194 ASP A O 1
ATOM 1553 N N . MET A 1 195 ? -4.986 16.091 -2.794 1.00 95.88 195 MET A N 1
ATOM 1554 C CA . MET A 1 195 ? -4.821 16.053 -1.336 1.00 95.88 195 MET A CA 1
ATOM 1555 C C . MET A 1 195 ? -4.752 17.463 -0.735 1.00 95.88 195 MET A C 1
ATOM 1557 O O . MET A 1 195 ? -5.449 17.733 0.242 1.00 95.88 195 MET A O 1
ATOM 1561 N N . GLU A 1 196 ? -3.993 18.381 -1.341 1.00 94.69 196 GLU A N 1
ATOM 1562 C CA . GLU A 1 196 ? -3.902 19.791 -0.922 1.00 94.69 196 GLU A CA 1
ATOM 1563 C C . GLU A 1 196 ? -5.258 20.500 -0.981 1.00 94.69 196 GLU A C 1
ATOM 1565 O O . GLU A 1 196 ? -5.600 21.282 -0.096 1.00 94.69 196 GLU A O 1
ATOM 1570 N N . ASN A 1 197 ? -6.075 20.159 -1.979 1.00 93.88 197 ASN A N 1
ATOM 1571 C CA . ASN A 1 197 ? -7.442 20.655 -2.119 1.00 93.88 197 ASN A CA 1
ATOM 1572 C C . ASN A 1 197 ? -8.463 19.923 -1.220 1.00 93.88 197 ASN A C 1
ATOM 1574 O O . ASN A 1 197 ? -9.668 20.150 -1.347 1.00 93.88 197 ASN A O 1
ATOM 1578 N N . GLY A 1 198 ? -8.023 19.006 -0.350 1.00 91.31 198 GLY A N 1
ATOM 1579 C CA . GLY A 1 198 ? -8.887 18.215 0.535 1.00 91.31 198 GLY A CA 1
ATOM 1580 C C . GLY A 1 198 ? -9.725 17.144 -0.177 1.00 91.31 198 GLY A C 1
ATOM 1581 O O . GLY A 1 198 ? -10.662 16.578 0.401 1.00 91.31 198 GLY A O 1
ATOM 1582 N N . LYS A 1 199 ? -9.412 16.846 -1.440 1.00 93.75 199 LYS A N 1
ATOM 1583 C CA . LYS A 1 199 ? -10.112 15.867 -2.272 1.00 93.75 199 LYS A CA 1
ATOM 1584 C C . LYS A 1 199 ? -9.442 14.502 -2.139 1.00 93.75 199 LYS A C 1
ATOM 1586 O O . LYS A 1 199 ? -8.328 14.267 -2.585 1.00 93.75 199 LYS A O 1
ATOM 1591 N N . LEU A 1 200 ? -10.170 13.542 -1.576 1.00 94.44 200 LEU A N 1
ATOM 1592 C CA . LEU A 1 200 ? -9.670 12.182 -1.337 1.00 94.44 200 LEU A CA 1
ATOM 1593 C C . LEU A 1 200 ? -10.088 11.187 -2.432 1.00 94.44 200 LEU A C 1
ATOM 1595 O O . LEU A 1 200 ? -10.296 10.008 -2.155 1.00 94.44 200 LEU A O 1
ATOM 1599 N N . PHE A 1 201 ? -10.234 11.629 -3.688 1.00 93.19 201 PHE A N 1
ATOM 1600 C CA . PHE A 1 201 ? -10.736 10.781 -4.785 1.00 93.19 201 PHE A CA 1
ATOM 1601 C C . PHE A 1 201 ? -9.916 9.512 -4.999 1.00 93.19 201 PHE A C 1
ATOM 1603 O O . PHE A 1 201 ? -10.446 8.467 -5.372 1.00 93.19 201 PHE A O 1
ATOM 1610 N N . HIS A 1 202 ? -8.616 9.606 -4.746 1.00 93.56 202 HIS A N 1
ATOM 1611 C CA . HIS A 1 202 ? -7.681 8.517 -4.959 1.00 93.56 202 HIS A CA 1
ATOM 1612 C C . HIS A 1 202 ? -7.446 7.671 -3.708 1.00 93.56 202 HIS A C 1
ATOM 1614 O O . HIS A 1 202 ? -6.828 6.617 -3.818 1.00 93.56 202 HIS A O 1
ATOM 1620 N N . PHE A 1 203 ? -7.930 8.079 -2.536 1.00 95.56 203 PHE A N 1
ATOM 1621 C CA . PHE A 1 203 ? -7.628 7.446 -1.252 1.00 95.56 203 PHE A CA 1
ATOM 1622 C C . PHE A 1 203 ? -8.914 6.894 -0.637 1.00 95.56 203 PHE A C 1
ATOM 1624 O O . PHE A 1 203 ? -9.550 7.552 0.179 1.00 95.56 203 PHE A O 1
ATOM 1631 N N . LYS A 1 204 ? -9.336 5.704 -1.090 1.00 94.25 204 LYS A N 1
ATOM 1632 C CA . LYS A 1 204 ? -10.630 5.111 -0.723 1.00 94.25 204 LYS A CA 1
ATOM 1633 C C . LYS A 1 204 ? -10.723 4.848 0.779 1.00 94.25 204 LYS A C 1
ATOM 1635 O O . LYS A 1 204 ? -11.729 5.217 1.373 1.00 94.25 204 LYS A O 1
ATOM 1640 N N . ASN A 1 205 ? -9.700 4.227 1.369 1.00 93.50 205 ASN A N 1
ATOM 1641 C CA . ASN A 1 205 ? -9.711 3.877 2.790 1.00 93.50 205 ASN A CA 1
ATOM 1642 C C . ASN A 1 205 ? -9.666 5.153 3.650 1.00 93.50 205 ASN A C 1
ATOM 1644 O O . ASN A 1 205 ? -10.431 5.288 4.600 1.00 93.50 205 ASN A O 1
ATOM 1648 N N . LEU A 1 206 ? -8.835 6.137 3.278 1.00 94.81 206 LEU A N 1
ATOM 1649 C CA . LEU A 1 206 ? -8.759 7.411 4.007 1.00 94.81 206 LEU A CA 1
ATOM 1650 C C . LEU A 1 206 ? -10.046 8.237 3.879 1.00 94.81 206 LEU A C 1
ATOM 1652 O O . LEU A 1 206 ? -10.485 8.854 4.848 1.00 94.81 206 LEU A O 1
ATOM 1656 N N . LYS A 1 207 ? -10.669 8.227 2.696 1.00 95.25 207 LYS A N 1
ATOM 1657 C CA . LYS A 1 207 ? -11.965 8.866 2.457 1.00 95.25 207 LYS A CA 1
ATOM 1658 C C . LYS A 1 207 ? -13.060 8.218 3.297 1.00 95.25 207 LYS A C 1
ATOM 1660 O O . LYS A 1 207 ? -13.796 8.933 3.961 1.00 95.25 207 LYS A O 1
ATOM 1665 N N . GLN A 1 208 ? -13.142 6.890 3.282 1.00 94.19 208 GLN A N 1
ATOM 1666 C CA . GLN A 1 208 ? -14.113 6.145 4.076 1.00 94.19 208 GLN A CA 1
ATOM 1667 C C . GLN A 1 208 ? -13.950 6.456 5.568 1.00 94.19 208 GLN A C 1
ATOM 1669 O O . GLN A 1 208 ? -14.922 6.820 6.216 1.00 94.19 208 GLN A O 1
ATOM 1674 N N . TYR A 1 209 ? -12.715 6.436 6.077 1.00 94.00 209 TYR A N 1
ATOM 1675 C CA . TYR A 1 209 ? -12.425 6.802 7.462 1.00 94.00 209 TYR A CA 1
ATOM 1676 C C . TYR A 1 209 ? -12.903 8.217 7.814 1.00 94.00 209 TYR A C 1
ATOM 1678 O O . TYR A 1 209 ? -13.559 8.410 8.836 1.00 94.00 209 TYR A O 1
ATOM 1686 N N . ARG A 1 210 ? -12.610 9.208 6.961 1.00 94.25 210 ARG A N 1
ATOM 1687 C CA . ARG A 1 210 ? -13.091 10.586 7.134 1.00 94.25 210 ARG A CA 1
ATOM 1688 C C . ARG A 1 210 ? -14.618 10.644 7.174 1.00 94.25 210 ARG A C 1
ATOM 1690 O O . ARG A 1 210 ? -15.168 11.326 8.028 1.00 94.25 210 ARG A O 1
ATOM 1697 N N . ASP A 1 211 ? -15.279 9.961 6.245 1.00 93.88 211 ASP A N 1
ATOM 1698 C CA . ASP A 1 211 ? -16.733 10.005 6.093 1.00 93.88 211 ASP A CA 1
ATOM 1699 C C . ASP A 1 211 ? -17.447 9.296 7.273 1.00 93.88 211 ASP A C 1
ATOM 1701 O O . ASP A 1 211 ? -18.509 9.740 7.698 1.00 93.88 211 ASP A O 1
ATOM 1705 N N . GLU A 1 212 ? -16.851 8.246 7.854 1.00 92.38 212 GLU A N 1
ATOM 1706 C CA . GLU A 1 212 ? -17.388 7.511 9.015 1.00 92.38 212 GLU A CA 1
ATOM 1707 C C . GLU A 1 212 ? -17.150 8.224 10.356 1.00 92.38 212 GLU A C 1
ATOM 1709 O O . GLU A 1 212 ? -17.991 8.165 11.252 1.00 92.38 212 GLU A O 1
ATOM 1714 N N . THR A 1 213 ? -16.005 8.894 10.514 1.00 92.00 213 THR A N 1
ATOM 1715 C CA . THR A 1 213 ? -15.582 9.482 11.802 1.00 92.00 213 THR A CA 1
ATOM 1716 C C . THR A 1 213 ? -15.728 10.999 11.871 1.00 92.00 213 THR A C 1
ATOM 1718 O O . THR A 1 213 ? -15.576 11.580 12.945 1.00 92.00 213 THR A O 1
ATOM 1721 N N . ASN A 1 214 ? -15.999 11.660 10.741 1.00 92.00 214 ASN A N 1
ATOM 1722 C CA . ASN A 1 214 ? -15.902 13.114 10.575 1.00 92.00 214 ASN A CA 1
ATOM 1723 C C . ASN A 1 214 ? -14.531 13.692 10.990 1.00 92.00 214 ASN A C 1
ATOM 1725 O O . ASN A 1 214 ? -14.434 14.865 11.353 1.00 92.00 214 ASN A O 1
ATOM 1729 N N . ALA A 1 215 ? -13.464 12.884 10.947 1.00 91.69 215 ALA A N 1
ATOM 1730 C CA . ALA A 1 215 ? -12.124 13.320 11.320 1.00 91.69 215 ALA A CA 1
ATOM 1731 C C . ALA A 1 215 ? -11.567 14.380 10.355 1.00 91.69 215 ALA A C 1
ATOM 1733 O O . ALA A 1 215 ? -11.670 14.262 9.130 1.00 91.69 215 ALA A O 1
ATOM 1734 N N . THR A 1 216 ? -10.892 15.391 10.906 1.00 93.81 216 THR A N 1
ATOM 1735 C CA . THR A 1 216 ? -10.124 16.358 10.113 1.00 93.81 216 THR A CA 1
ATOM 1736 C C . THR A 1 216 ? -8.826 15.707 9.645 1.00 93.81 216 THR A C 1
ATOM 1738 O O . THR A 1 216 ? -7.932 15.430 10.446 1.00 93.81 216 THR A O 1
ATOM 1741 N N . ILE A 1 217 ? -8.7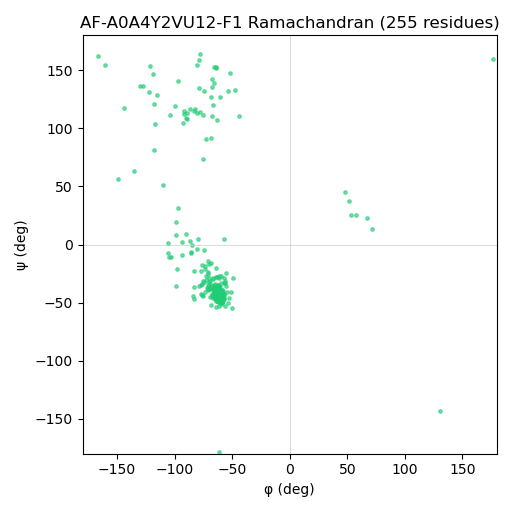25 15.466 8.338 1.00 95.69 217 ILE A N 1
ATOM 1742 C CA . ILE A 1 217 ? -7.553 14.830 7.731 1.00 95.69 217 ILE A CA 1
ATOM 1743 C C . ILE A 1 217 ? -6.384 15.814 7.661 1.00 95.69 217 ILE A C 1
ATOM 1745 O O . ILE A 1 217 ? -6.548 16.935 7.180 1.00 95.69 217 ILE A O 1
ATOM 1749 N N . ASP A 1 218 ? -5.196 15.379 8.089 1.00 95.00 218 ASP A N 1
ATOM 1750 C CA . ASP A 1 218 ? -3.949 16.147 7.956 1.00 95.00 218 ASP A CA 1
ATOM 1751 C C . ASP A 1 218 ? -3.442 16.120 6.503 1.00 95.00 218 ASP A C 1
ATOM 1753 O O . ASP A 1 218 ? -2.504 15.406 6.135 1.00 95.00 218 ASP A O 1
ATOM 1757 N N . THR A 1 219 ? -4.126 16.870 5.639 1.00 94.19 219 THR A N 1
ATOM 1758 C CA . THR A 1 219 ? -3.837 16.930 4.202 1.00 94.19 219 THR A CA 1
ATOM 1759 C C . THR A 1 219 ? -2.426 17.427 3.927 1.00 94.19 219 THR A C 1
ATOM 1761 O O . THR A 1 219 ? -1.752 16.867 3.070 1.00 94.19 219 THR A O 1
ATOM 1764 N N . ASN A 1 220 ? -1.941 18.406 4.695 1.00 94.44 220 ASN A N 1
ATOM 1765 C CA . ASN A 1 220 ? -0.593 18.948 4.552 1.00 94.44 220 ASN A CA 1
ATOM 1766 C C . ASN A 1 220 ? 0.476 17.866 4.768 1.00 94.44 220 ASN A C 1
ATOM 1768 O O . ASN A 1 220 ? 1.368 17.693 3.937 1.00 94.44 220 ASN A O 1
ATOM 1772 N N . TYR A 1 221 ? 0.358 17.079 5.843 1.00 94.81 221 TYR A N 1
ATOM 1773 C CA . TYR A 1 221 ? 1.274 15.969 6.097 1.00 94.81 221 TYR A CA 1
ATOM 1774 C C . TYR A 1 221 ? 1.270 14.942 4.956 1.00 94.81 221 TYR A C 1
ATOM 1776 O O . TYR A 1 221 ? 2.333 14.511 4.496 1.00 94.81 221 TYR A O 1
ATOM 1784 N N . PHE A 1 222 ? 0.087 14.549 4.474 1.00 95.12 222 PHE A N 1
ATOM 1785 C CA . PHE A 1 222 ? -0.020 13.541 3.417 1.00 95.12 222 PHE A CA 1
ATOM 1786 C C . PHE A 1 222 ? 0.439 14.048 2.047 1.00 95.12 222 PHE A C 1
ATOM 1788 O O . PHE A 1 222 ? 1.063 13.280 1.312 1.00 95.12 222 PHE A O 1
ATOM 1795 N N . SER A 1 223 ? 0.215 15.322 1.722 1.00 94.00 223 SER A N 1
ATOM 1796 C CA . SER A 1 223 ? 0.753 15.959 0.515 1.00 94.00 223 SER A CA 1
ATOM 1797 C C . SER A 1 223 ? 2.278 15.941 0.519 1.00 94.00 223 SER A C 1
ATOM 1799 O O . SER A 1 223 ? 2.876 15.402 -0.411 1.00 94.00 223 SER A O 1
ATOM 1801 N N . ILE A 1 224 ? 2.914 16.370 1.616 1.00 92.50 224 ILE A N 1
ATOM 1802 C CA . ILE A 1 224 ? 4.379 16.321 1.769 1.00 92.50 224 ILE A CA 1
ATOM 1803 C C . ILE A 1 224 ? 4.902 14.880 1.645 1.00 92.50 224 ILE A C 1
ATOM 1805 O O . ILE A 1 224 ? 5.928 14.622 1.010 1.00 92.50 224 ILE A O 1
ATOM 1809 N N . ALA A 1 225 ? 4.204 13.896 2.223 1.00 91.81 225 ALA A N 1
ATOM 1810 C CA . ALA A 1 225 ? 4.587 12.491 2.091 1.00 91.81 225 ALA A CA 1
ATOM 1811 C C . ALA A 1 225 ? 4.540 12.001 0.627 1.00 91.81 225 ALA A C 1
ATOM 1813 O O . ALA A 1 225 ? 5.425 11.253 0.197 1.00 91.81 225 ALA A O 1
ATOM 1814 N N . LEU A 1 226 ? 3.540 12.427 -0.151 1.00 92.00 226 LEU A N 1
ATOM 1815 C CA . LEU A 1 226 ? 3.414 12.106 -1.577 1.00 92.00 226 LEU A CA 1
ATOM 1816 C C . LEU A 1 226 ? 4.470 12.821 -2.431 1.00 92.00 226 LEU A C 1
ATOM 1818 O O . LEU A 1 226 ? 5.019 12.212 -3.355 1.00 92.00 226 LEU A O 1
ATOM 1822 N N . GLU A 1 227 ? 4.802 14.071 -2.111 1.00 90.12 227 GLU A N 1
ATOM 1823 C CA . GLU A 1 227 ? 5.879 14.817 -2.769 1.00 90.12 227 GLU A CA 1
ATOM 1824 C C . GLU A 1 227 ? 7.236 14.145 -2.565 1.00 90.12 227 GLU A C 1
ATOM 1826 O O . GLU A 1 227 ? 7.931 13.837 -3.537 1.00 90.12 227 GLU A O 1
ATOM 1831 N N . ASN A 1 228 ? 7.561 13.791 -1.320 1.00 86.56 228 ASN A N 1
ATOM 1832 C CA . ASN A 1 228 ? 8.778 13.047 -0.998 1.00 86.56 228 ASN A CA 1
ATOM 1833 C C . ASN A 1 228 ? 8.835 11.711 -1.755 1.00 86.56 228 ASN A C 1
ATOM 1835 O O . ASN A 1 228 ? 9.880 11.316 -2.283 1.00 86.56 228 ASN A O 1
ATOM 1839 N N . MET A 1 229 ? 7.696 11.022 -1.880 1.00 85.44 229 MET A N 1
ATOM 1840 C CA . MET A 1 229 ? 7.610 9.796 -2.670 1.00 85.44 229 MET A CA 1
ATOM 1841 C C . MET A 1 229 ? 7.914 10.047 -4.153 1.00 85.44 229 MET A C 1
ATOM 1843 O O . MET A 1 229 ? 8.668 9.272 -4.758 1.00 85.44 229 MET A O 1
ATOM 1847 N N . LYS A 1 230 ? 7.346 11.110 -4.740 1.00 84.88 230 LYS A N 1
ATOM 1848 C CA . LYS A 1 230 ? 7.585 11.535 -6.130 1.00 84.88 230 LYS A CA 1
ATOM 1849 C C . LYS A 1 230 ? 9.069 11.814 -6.365 1.00 84.88 230 LYS A C 1
ATOM 1851 O O . LYS A 1 230 ? 9.637 11.280 -7.326 1.00 84.88 230 LYS A O 1
ATOM 1856 N N . ASP A 1 231 ? 9.701 12.574 -5.480 1.00 80.88 231 ASP A N 1
ATOM 1857 C CA . ASP A 1 231 ? 11.104 12.978 -5.610 1.00 80.88 231 ASP A CA 1
ATOM 1858 C C . ASP A 1 231 ? 12.056 11.798 -5.413 1.00 80.88 231 ASP A C 1
ATOM 1860 O O . ASP A 1 231 ? 13.007 11.620 -6.183 1.00 80.88 231 ASP A O 1
ATOM 1864 N N . GLY A 1 232 ? 11.701 10.862 -4.529 1.00 73.69 232 GLY A N 1
ATOM 1865 C CA . GLY A 1 232 ? 12.397 9.586 -4.405 1.00 73.69 232 GLY A CA 1
ATOM 1866 C C . GLY A 1 232 ? 12.454 8.798 -5.725 1.00 73.69 232 GLY A C 1
ATOM 1867 O O . GLY A 1 232 ? 13.434 8.101 -5.995 1.00 73.69 232 GLY A O 1
ATOM 1868 N N . PHE A 1 233 ? 11.455 8.906 -6.615 1.00 68.19 233 PHE A N 1
ATOM 1869 C CA . PHE A 1 233 ? 11.539 8.287 -7.948 1.00 68.19 233 PHE A CA 1
ATOM 1870 C C . PHE A 1 233 ? 12.494 9.019 -8.912 1.00 68.19 233 PHE A C 1
ATOM 1872 O O . PHE A 1 233 ? 12.869 8.436 -9.936 1.00 68.19 233 PHE A O 1
ATOM 1879 N N . ALA A 1 234 ? 12.857 10.278 -8.666 1.00 58.41 234 ALA A N 1
ATOM 1880 C CA . ALA A 1 234 ? 13.832 11.026 -9.463 1.00 58.41 234 ALA A CA 1
ATOM 1881 C C . ALA A 1 234 ? 15.271 10.703 -9.033 1.00 58.41 234 ALA A C 1
ATOM 1883 O O . ALA A 1 234 ? 16.096 10.337 -9.875 1.00 58.41 234 ALA A O 1
ATOM 1884 N N . GLU A 1 235 ? 15.547 10.705 -7.728 1.00 56.47 235 GLU A N 1
ATOM 1885 C CA . GLU A 1 235 ? 16.880 10.408 -7.183 1.00 56.47 235 GLU A CA 1
ATOM 1886 C C . GLU A 1 235 ? 17.358 8.987 -7.512 1.00 56.47 235 GLU A C 1
ATOM 1888 O O . GLU A 1 235 ? 18.533 8.763 -7.821 1.00 56.47 235 GLU A O 1
ATOM 1893 N N . ARG A 1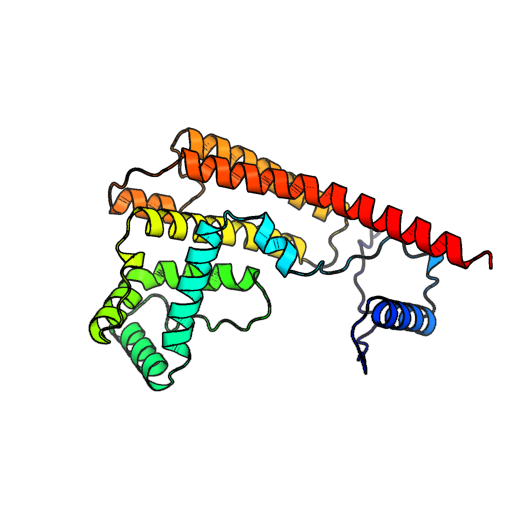 236 ? 16.435 8.015 -7.561 1.00 55.38 236 ARG A N 1
ATOM 1894 C CA . ARG A 1 236 ? 16.735 6.620 -7.934 1.00 55.38 236 ARG A CA 1
ATOM 1895 C C . ARG A 1 236 ? 17.277 6.460 -9.361 1.00 55.38 236 ARG A C 1
ATOM 1897 O O . ARG A 1 236 ? 18.022 5.512 -9.618 1.00 55.38 236 ARG A O 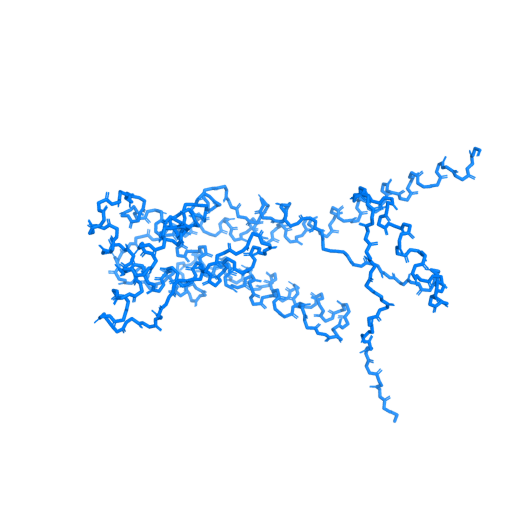1
ATOM 1904 N N . ALA A 1 237 ? 16.944 7.366 -10.284 1.00 47.94 237 ALA A N 1
ATOM 1905 C CA . ALA A 1 237 ? 17.510 7.360 -11.635 1.00 47.94 237 ALA A CA 1
ATOM 1906 C C . ALA A 1 237 ? 18.964 7.876 -11.650 1.00 47.94 237 ALA A C 1
ATOM 1908 O O . ALA A 1 237 ? 19.784 7.411 -12.443 1.00 47.94 237 ALA A O 1
ATOM 1909 N N . ILE A 1 238 ? 19.294 8.796 -10.738 1.00 43.81 238 ILE A N 1
ATOM 1910 C CA . ILE A 1 238 ? 20.594 9.472 -10.652 1.00 43.81 238 ILE A CA 1
ATOM 1911 C C . ILE A 1 238 ? 21.607 8.626 -9.865 1.00 43.81 238 ILE A C 1
ATOM 1913 O O . ILE A 1 238 ? 22.728 8.417 -10.334 1.00 43.81 238 ILE A O 1
ATOM 1917 N N . GLN A 1 239 ? 21.210 8.051 -8.723 1.00 41.62 239 GLN A N 1
ATOM 1918 C CA . GLN A 1 239 ? 22.091 7.203 -7.906 1.00 41.62 239 GLN A CA 1
ATOM 1919 C C . GLN A 1 239 ? 22.545 5.938 -8.650 1.00 41.62 239 GLN A C 1
ATOM 1921 O O . GLN A 1 239 ? 23.690 5.506 -8.496 1.00 41.62 239 GLN A O 1
ATOM 1926 N N . LYS A 1 240 ? 21.685 5.362 -9.508 1.00 46.28 240 LYS A N 1
ATOM 1927 C CA . LYS A 1 240 ? 22.084 4.254 -10.388 1.00 46.28 240 LYS A CA 1
ATOM 1928 C C . LYS A 1 240 ? 23.187 4.696 -11.351 1.00 46.28 240 LYS A C 1
ATOM 1930 O O . LYS A 1 240 ? 24.225 4.043 -11.375 1.00 46.28 240 LYS A O 1
ATOM 1935 N N . LYS A 1 241 ? 23.036 5.828 -12.053 1.00 39.16 241 LYS A N 1
ATOM 1936 C CA . LYS A 1 241 ? 24.083 6.351 -12.954 1.00 39.16 241 LYS A CA 1
ATOM 1937 C C . LYS A 1 241 ? 25.431 6.503 -12.238 1.00 39.16 241 LYS A C 1
ATOM 1939 O O . LYS A 1 241 ? 26.416 5.947 -12.704 1.00 39.16 241 LYS A O 1
ATOM 1944 N N . GLN A 1 242 ? 25.460 7.147 -11.069 1.00 31.64 242 GLN A N 1
ATOM 1945 C CA . GLN A 1 242 ? 26.703 7.404 -10.323 1.00 31.64 242 GLN A CA 1
ATOM 1946 C C . GLN A 1 242 ? 27.388 6.131 -9.796 1.00 31.64 242 GLN A C 1
ATOM 1948 O O . GLN A 1 242 ? 28.619 6.056 -9.751 1.00 31.64 242 GLN A O 1
ATOM 1953 N N . LYS A 1 243 ? 26.615 5.109 -9.403 1.00 40.94 243 LYS A N 1
ATOM 1954 C CA . LYS A 1 243 ? 27.170 3.835 -8.922 1.00 40.94 243 LYS A CA 1
ATOM 1955 C C . LYS A 1 243 ? 27.802 3.027 -10.062 1.00 40.94 243 LYS A C 1
ATOM 1957 O O . LYS A 1 243 ? 28.874 2.467 -9.859 1.00 40.94 243 LYS A O 1
ATOM 1962 N N . TYR A 1 244 ? 27.209 3.044 -11.260 1.00 36.66 244 TYR A N 1
ATOM 1963 C CA . TYR A 1 244 ? 27.810 2.453 -12.466 1.00 36.66 244 TYR A CA 1
ATOM 1964 C C . TYR A 1 244 ? 29.097 3.183 -12.886 1.00 36.66 244 TYR A C 1
ATOM 1966 O O . TYR A 1 244 ? 30.099 2.530 -13.176 1.00 36.66 244 TYR A O 1
ATOM 1974 N N . SER A 1 245 ? 29.125 4.520 -12.818 1.00 34.53 245 SER A N 1
ATOM 1975 C CA . SER A 1 245 ? 30.327 5.318 -13.115 1.00 34.53 245 SER A CA 1
ATOM 1976 C C . SER A 1 245 ? 31.515 4.960 -12.212 1.00 34.53 245 SER A C 1
ATOM 1978 O O . SER A 1 245 ? 32.640 4.834 -12.688 1.00 34.53 245 SER A O 1
ATOM 1980 N N . ARG A 1 246 ? 31.264 4.744 -10.912 1.00 34.25 246 ARG A N 1
ATOM 1981 C CA . ARG A 1 246 ? 32.300 4.379 -9.927 1.00 34.25 246 ARG A CA 1
ATOM 1982 C C . ARG A 1 246 ? 32.810 2.941 -10.057 1.00 34.25 246 ARG A C 1
ATOM 1984 O O . ARG A 1 246 ? 33.936 2.661 -9.652 1.00 34.25 246 ARG A O 1
ATOM 1991 N N . VAL A 1 247 ? 31.994 2.023 -10.577 1.00 42.03 247 VAL A N 1
ATOM 1992 C CA . VAL A 1 247 ? 32.415 0.634 -10.826 1.00 42.03 247 VAL A CA 1
ATOM 1993 C C . VAL A 1 247 ? 33.288 0.566 -12.080 1.00 42.03 247 VAL A C 1
ATOM 1995 O O . VAL A 1 247 ? 34.360 -0.031 -12.023 1.00 42.03 247 VAL A O 1
ATOM 1998 N N . HIS A 1 248 ? 32.917 1.268 -13.158 1.00 35.81 248 HIS A N 1
ATOM 1999 C CA . HIS A 1 248 ? 33.755 1.350 -14.361 1.00 35.81 248 HIS A CA 1
ATOM 2000 C C . HIS A 1 248 ? 35.104 2.037 -14.124 1.00 35.81 248 HIS A C 1
ATOM 2002 O O . HIS A 1 248 ? 36.117 1.582 -14.651 1.00 35.81 248 HIS A O 1
ATOM 2008 N N . SER A 1 249 ? 35.168 3.072 -13.281 1.00 35.56 249 SER A N 1
ATOM 2009 C CA . SER A 1 249 ? 36.451 3.708 -12.949 1.00 35.56 249 SER A CA 1
ATOM 2010 C C . SER A 1 249 ? 37.395 2.789 -12.162 1.00 35.56 249 SER A C 1
ATOM 2012 O O . SER A 1 249 ? 38.608 2.923 -12.282 1.00 35.56 249 SER A O 1
ATOM 2014 N N . LYS A 1 250 ? 36.862 1.845 -11.371 1.00 38.00 250 LYS A N 1
ATOM 2015 C CA . LYS A 1 250 ? 37.673 0.881 -10.606 1.00 38.00 250 LYS A CA 1
ATOM 2016 C C . LYS A 1 250 ? 38.106 -0.325 -11.443 1.00 38.00 250 LYS A C 1
ATOM 2018 O O . LYS A 1 250 ? 39.243 -0.761 -11.303 1.00 38.00 250 LYS A O 1
ATOM 2023 N N . SER A 1 251 ? 37.263 -0.822 -12.352 1.00 35.88 251 SER A N 1
ATOM 2024 C CA . SER A 1 251 ? 37.636 -1.922 -13.259 1.00 35.88 251 SER A CA 1
ATOM 2025 C C . SER A 1 251 ? 38.723 -1.526 -14.266 1.00 35.88 251 SER A C 1
ATOM 2027 O O . SER A 1 251 ? 39.541 -2.359 -14.645 1.00 35.88 251 SER A O 1
ATOM 2029 N N . SER A 1 252 ? 38.786 -0.252 -14.663 1.00 35.44 252 SER A N 1
ATOM 2030 C CA . SER A 1 252 ? 39.831 0.249 -15.570 1.00 35.44 252 SER A CA 1
ATOM 2031 C C . SER A 1 252 ? 41.196 0.440 -14.894 1.00 35.44 252 SER A C 1
ATOM 2033 O O . SER A 1 252 ? 42.208 0.492 -15.583 1.00 35.44 252 SER A O 1
ATOM 2035 N N . GLN A 1 253 ? 41.254 0.492 -13.557 1.00 35.50 253 GLN A N 1
ATOM 2036 C CA . GLN A 1 253 ? 42.509 0.607 -12.798 1.00 35.50 253 GLN A CA 1
ATOM 2037 C C . GLN A 1 253 ? 43.185 -0.745 -12.509 1.00 35.50 253 GLN A C 1
ATOM 2039 O O . GLN A 1 253 ? 44.299 -0.760 -11.997 1.00 35.50 253 GLN A O 1
ATOM 2044 N N . HIS A 1 254 ? 42.544 -1.877 -12.818 1.00 36.78 254 HIS A N 1
ATOM 2045 C CA . HIS A 1 254 ? 43.129 -3.223 -12.667 1.00 36.78 254 HIS A CA 1
ATOM 2046 C C . HIS A 1 254 ? 43.533 -3.877 -13.998 1.00 36.78 254 HIS A C 1
ATOM 2048 O O . HIS A 1 254 ? 44.039 -4.989 -13.992 1.00 36.78 254 HIS A O 1
ATOM 2054 N N . LYS A 1 255 ? 43.356 -3.192 -15.139 1.00 36.72 255 LYS A N 1
ATOM 2055 C CA . LYS A 1 255 ? 43.863 -3.647 -16.451 1.00 36.72 255 LYS A CA 1
ATOM 2056 C C . LYS A 1 255 ? 45.243 -3.083 -16.824 1.00 36.72 255 LYS A C 1
ATOM 2058 O O . LYS A 1 255 ? 45.744 -3.388 -17.897 1.00 36.72 255 LYS A O 1
ATOM 2063 N N . TYR A 1 256 ? 45.853 -2.292 -15.941 1.00 34.62 256 TYR A N 1
ATOM 2064 C CA . TYR A 1 256 ? 47.214 -1.768 -16.089 1.00 34.62 256 TYR A CA 1
ATOM 2065 C C . TYR A 1 256 ? 47.982 -1.914 -14.771 1.00 34.62 256 TYR A C 1
ATOM 2067 O O . TYR A 1 256 ? 48.328 -0.919 -14.136 1.00 34.62 256 TYR A O 1
ATOM 2075 N N . LYS A 1 257 ? 48.186 -3.154 -14.329 1.00 33.31 257 LYS A N 1
ATOM 2076 C CA . LYS A 1 257 ? 49.271 -3.565 -13.432 1.00 33.31 257 LYS A CA 1
ATOM 2077 C C . LYS A 1 257 ? 49.637 -5.006 -13.740 1.00 33.31 257 LYS A C 1
ATOM 2079 O O . LYS A 1 257 ? 48.695 -5.779 -14.012 1.00 33.31 257 LYS A O 1
#

Mean predicted aligned error: 11.6 Å

pLDDT: mean 78.26, std 17.07, range [31.64, 96.12]

Secondary structure (DSSP, 8-state):
-----------------S---HHHHHHHHHHHHHHTT--GGG---------HHHHHHTTS-HHHHHHHHHHHHHHHHHHTSHHHHHHHHHHHHHTT-S-SS-----TT-TTHHHHHHHHHHHTHHHHHHHHHHTT---GGGG-HHHHHHHHHHHHHHHHHHHHHHHHS-TT--HHHHHHHHHHHHHHHHHHHHHHHTT--TT-HHHHHHHHHH-----HHHHHHHHHHHHHHHHHHHHHHHHHHHHHHHHHTTSS--

Nearest PDB structures (foldseek):
  3syv-assembly3_F  TM=1.484E-01  e=4.357E+00  Mus musculus

Sequence (257 aa):
MSSQGPKEELLGLLPLSGQTRGEDIANAVQKCLEDNGIDINKIVSVATDAARKALCAQIFPAEIIEVMTLIIKNINSILAKALYHHQFKDFLEEIDSQFSDLLLHNKVRWLSRGNVLQRFALCSSEIKTFFNEKSIDHPELEKDKWLQKFNFMVDTTMKLNELNLKLQGKCNPAYALLEKVVCFKKKLLIFVEDMENGKLFHFKNLKQYRDETNATIDTNYFSIALENMKDGFAERAIQKKQKYSRVHSKSSQHKYK

Solvent-accessible surface area (backbone atoms only — not comparable to full-atom values): 15198 Å² total; per-residue (Å²): 132,86,80,77,66,70,82,78,79,88,89,77,88,80,86,81,89,75,77,88,47,76,64,56,52,48,53,53,52,51,50,53,31,54,78,68,72,46,61,70,89,75,60,88,77,87,88,74,85,70,65,67,69,66,60,54,72,55,46,48,56,68,73,51,53,49,53,53,52,50,52,52,50,53,52,48,60,38,60,70,36,68,68,48,34,51,53,51,31,52,50,25,58,73,68,68,45,99,49,72,67,81,70,84,82,70,97,81,51,76,59,61,44,23,58,36,44,47,50,47,62,75,40,41,70,59,52,52,52,53,28,60,76,68,71,49,89,59,74,60,83,73,33,65,77,49,47,52,47,47,26,48,45,32,40,51,36,42,54,53,34,54,51,48,57,70,62,69,50,81,59,63,53,71,65,60,48,46,48,54,52,52,50,50,50,54,48,42,52,54,52,28,57,33,26,68,70,72,43,49,88,82,28,62,53,38,39,50,50,29,74,76,66,69,53,86,73,66,32,69,63,52,24,52,45,41,49,49,31,50,49,42,64,53,51,58,62,50,55,52,53,57,53,53,55,57,50,54,61,54,60,62,64,65,77,75,120

Radius of gyration: 23.01 Å; Cα contacts (8 Å, |Δi|>4): 171; chains: 1; bounding box: 69×43×68 Å